Protein AF-A0A0F2J9T5-F1 (afdb_monomer)

Mean predi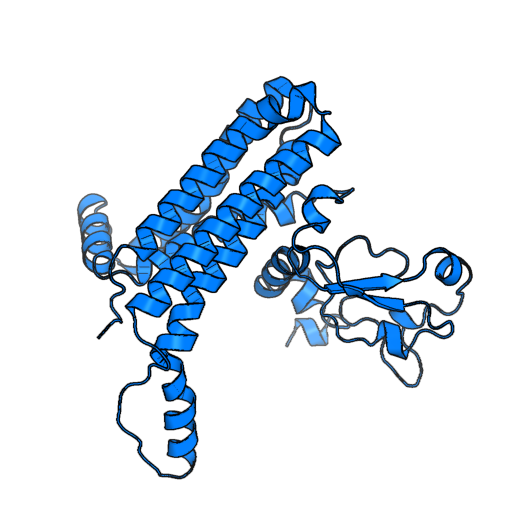cted aligned error: 5.25 Å

Secondary structure (DSSP, 8-state):
-HHHHHSSTTHIIIII-HHHHHHHHHHTTSSEEEEE-HHHHHH-SS-HHHHEETTEE--TT---TTT--SSTT-----HHHHH-TT--EEEEE--TTHHHHH-S---HHHHHHHHHHHHHHHHHHHTTBTTHHHHHHHHHHHHT---HHHHHHHHHHHHHHHHHHHHHHHHHHHHHHH---HHHHHHHHGGGGHHHHHHHHHHHHHHHHHHSTHHHHHHHHHTTT----S---SS-HHHHHHHHHHHHHHHHHHHHHHHHHHHHHHH-HHHHHHHHHHHHHHHHHHHHHHHHHTTSPBTT--

Sequence (302 aa):
MVTALLFERRTWCRYLCFLGSLSGNYSRSGMLELRADKDTCKTCKTRDCYKGNDKTPGCPMFEFPMAMENNANCNLCGNCIKSCPHDSIRLTPRVPTSEFWSMTRAHFEESFLAIVIVGIVFVQNITMLDFYPSFLKWVEQTLGIPNQDVAFTILFIFAMATPVLLLFAATAVSKRFTGETLRNAFARFGYAVIPLDLASHMAHNLFHLLAEGKSIYYTFMGLFGIEMEGPTSFISDPTIEIMQYFLVIAGTLGSLYTAYRIAKKNYGVSKALSVSMPYLVVILLFGILNFLTFTVRMGMRM

Foldseek 3Di:
DVCVVPDAFVCCLQPPDLVSLLQLLQQLQDFKDKAFPLVLVVPDDPQCCACNDPPAHHQSQNDRRNPDLGCSSPPPPCSSCVRDPRNGMDIDTDHGNPSLLSDPDFDLVSLLSLQLLLLVLLCLLLVQFPCNVVVLVVQCVVVVPPDSVVSSVVSSVCSSVVSVVLLLVLLVQLCVQQVDDSSRSSSNLSSLLSLLSVLSVCLSVLCCCAQQVCVVVQVVVVVVVDHDDDGRGNDDPVVSLVSSLVSLVVSLVSSLVSLLSNQCSRPNDVCSCVNSVSVNVSSVVSSVSSNVSSVGDGPPPD

Structure (mmCIF, N/CA/C/O backbone):
data_AF-A0A0F2J9T5-F1
#
_entry.id   AF-A0A0F2J9T5-F1
#
loop_
_atom_site.group_PDB
_atom_site.id
_atom_site.type_symbol
_atom_site.label_atom_id
_atom_site.label_alt_id
_atom_site.label_comp_id
_atom_site.label_asym_id
_atom_site.label_entity_id
_atom_site.label_seq_id
_atom_site.pdbx_PDB_ins_code
_atom_site.Cartn_x
_atom_site.Cartn_y
_atom_site.Cartn_z
_atom_site.occupancy
_atom_site.B_iso_or_equiv
_atom_site.auth_seq_id
_atom_site.auth_comp_id
_atom_site.auth_asym_id
_atom_site.auth_atom_id
_atom_site.pdbx_PDB_model_num
ATOM 1 N N . MET A 1 1 ? 16.689 -15.055 14.249 1.00 62.75 1 MET A N 1
ATOM 2 C CA . MET A 1 1 ? 16.655 -16.031 15.365 1.00 62.75 1 MET A CA 1
ATOM 3 C C . MET A 1 1 ? 16.668 -15.360 16.736 1.00 62.75 1 MET A C 1
ATOM 5 O O . MET A 1 1 ? 15.824 -15.720 17.538 1.00 62.75 1 MET A O 1
ATOM 9 N N . VAL A 1 2 ? 17.513 -14.351 16.997 1.00 86.62 2 VAL A N 1
ATOM 10 C CA . VAL A 1 2 ? 17.576 -13.641 18.301 1.00 86.62 2 VAL A CA 1
ATOM 11 C C . VAL A 1 2 ? 16.212 -13.150 18.806 1.00 86.62 2 VAL A C 1
ATOM 13 O O . VAL A 1 2 ? 15.861 -13.362 19.959 1.00 86.62 2 VAL A O 1
ATOM 16 N N . THR A 1 3 ? 15.389 -12.563 17.938 1.00 87.62 3 THR A N 1
ATOM 17 C CA . THR A 1 3 ? 14.063 -12.059 18.325 1.00 87.62 3 THR A CA 1
ATOM 18 C C . THR A 1 3 ? 13.084 -13.155 18.732 1.00 87.62 3 THR A C 1
ATOM 20 O O . THR A 1 3 ? 12.269 -12.921 19.611 1.00 87.62 3 THR A O 1
ATOM 23 N N . ALA A 1 4 ? 13.189 -14.349 18.146 1.00 84.88 4 ALA A N 1
ATOM 24 C CA . ALA A 1 4 ? 12.378 -15.505 18.531 1.00 84.88 4 ALA A CA 1
ATOM 25 C C . ALA A 1 4 ? 12.876 -16.178 19.824 1.00 84.88 4 ALA A C 1
ATOM 27 O O . ALA A 1 4 ? 12.119 -16.910 20.448 1.00 84.88 4 ALA A O 1
ATOM 28 N N . LEU A 1 5 ? 14.137 -15.943 20.214 1.00 90.31 5 LEU A N 1
ATOM 29 C CA . LEU A 1 5 ? 14.693 -16.408 21.489 1.00 90.31 5 LEU A CA 1
ATOM 30 C C . LEU A 1 5 ? 14.317 -15.478 22.649 1.00 90.31 5 LEU A C 1
ATOM 32 O O . LEU A 1 5 ? 14.097 -15.949 23.758 1.00 90.31 5 LEU A O 1
ATOM 36 N N . LEU A 1 6 ? 14.268 -14.166 22.397 1.00 93.50 6 LEU A N 1
ATOM 37 C CA . LEU A 1 6 ? 14.049 -13.151 23.435 1.00 93.50 6 LEU A CA 1
ATOM 38 C C . LEU A 1 6 ? 12.585 -12.737 23.604 1.00 93.50 6 LEU A C 1
ATOM 40 O O . LEU A 1 6 ? 12.205 -12.284 24.680 1.00 93.50 6 LEU A O 1
ATOM 44 N N . PHE A 1 7 ? 11.772 -12.847 22.553 1.00 92.38 7 PHE A N 1
ATOM 45 C CA . PHE A 1 7 ? 10.393 -12.370 22.557 1.00 92.38 7 PHE A CA 1
ATOM 46 C C . PHE A 1 7 ? 9.424 -13.476 22.162 1.00 92.38 7 PHE A C 1
ATOM 48 O O . PHE A 1 7 ? 9.680 -14.266 21.253 1.00 92.38 7 PHE A O 1
ATOM 55 N N . GLU A 1 8 ? 8.264 -13.490 22.814 1.00 90.12 8 GLU A N 1
ATOM 56 C CA . GLU A 1 8 ? 7.212 -14.447 22.503 1.00 90.12 8 GLU A CA 1
ATOM 57 C C . GLU A 1 8 ? 6.550 -14.172 21.145 1.00 90.12 8 GLU A C 1
ATOM 59 O O . GLU A 1 8 ? 6.565 -13.057 20.608 1.00 90.12 8 GLU A O 1
ATOM 64 N N . ARG A 1 9 ? 5.877 -15.205 20.627 1.00 91.81 9 ARG A N 1
ATOM 65 C CA . ARG A 1 9 ? 5.020 -15.158 19.433 1.00 91.81 9 ARG A CA 1
ATOM 66 C C . ARG A 1 9 ? 5.732 -14.532 18.222 1.00 91.81 9 ARG A C 1
ATOM 68 O O . ARG A 1 9 ? 6.947 -14.610 18.073 1.00 91.81 9 ARG A O 1
ATOM 75 N N . ARG A 1 10 ? 4.982 -13.942 17.287 1.00 92.69 10 ARG A N 1
ATOM 76 C CA . ARG A 1 10 ? 5.528 -13.370 16.045 1.00 92.69 10 ARG A CA 1
ATOM 77 C C . ARG A 1 10 ? 5.912 -11.896 16.212 1.00 92.69 10 ARG A C 1
ATOM 79 O O . ARG A 1 10 ? 5.569 -11.067 15.371 1.00 92.69 10 ARG A O 1
ATOM 86 N N . THR A 1 11 ? 6.653 -11.574 17.276 1.00 93.12 11 THR A N 1
ATOM 87 C CA . THR A 1 11 ? 7.120 -10.203 17.577 1.00 93.12 11 THR A CA 1
ATOM 88 C C . THR A 1 11 ? 7.936 -9.610 16.428 1.00 93.12 11 THR A C 1
ATOM 90 O O . THR A 1 11 ? 7.703 -8.467 16.043 1.00 93.12 11 THR A O 1
ATOM 93 N N . TRP A 1 12 ? 8.825 -10.400 15.809 1.00 92.31 12 TRP A N 1
ATOM 94 C CA . TRP A 1 12 ? 9.576 -9.967 14.623 1.00 92.31 12 TRP A CA 1
ATOM 95 C C . TRP A 1 12 ? 8.647 -9.486 13.509 1.00 92.31 12 TRP A C 1
ATOM 97 O O . TRP A 1 12 ? 8.792 -8.368 13.031 1.00 92.31 12 TRP A O 1
ATOM 107 N N . CYS A 1 13 ? 7.664 -10.306 13.133 1.00 91.00 13 CYS A N 1
ATOM 108 C CA . CYS A 1 13 ? 6.728 -9.974 12.065 1.00 91.00 13 CYS A CA 1
ATOM 109 C C . CYS A 1 13 ? 5.867 -8.754 12.396 1.00 91.00 13 CYS A C 1
ATOM 111 O O . CYS A 1 13 ? 5.565 -7.988 11.495 1.00 91.00 13 CYS A O 1
ATOM 113 N N . ARG A 1 14 ? 5.464 -8.569 13.659 1.00 90.88 14 ARG A N 1
ATOM 114 C CA . ARG A 1 14 ? 4.591 -7.452 14.040 1.00 90.88 14 ARG A CA 1
ATOM 115 C C . ARG A 1 14 ? 5.326 -6.116 14.174 1.00 90.88 14 ARG A C 1
ATOM 117 O O . ARG A 1 14 ? 4.748 -5.094 13.833 1.00 90.88 14 ARG A O 1
ATOM 124 N N . TYR A 1 15 ? 6.548 -6.111 14.707 1.00 90.50 15 TYR A N 1
ATOM 125 C CA . TYR A 1 15 ? 7.184 -4.867 15.165 1.00 90.50 15 TYR A CA 1
ATOM 126 C C . TYR A 1 15 ? 8.503 -4.516 14.473 1.00 90.50 15 TYR A C 1
ATOM 128 O O . TYR A 1 15 ? 8.899 -3.357 14.511 1.00 90.50 15 TYR A O 1
ATOM 136 N N . LEU A 1 16 ? 9.203 -5.484 13.874 1.00 90.00 16 LEU A N 1
ATOM 137 C CA . LEU A 1 16 ? 10.565 -5.272 13.357 1.00 90.00 16 LEU A CA 1
ATOM 138 C C . LEU A 1 16 ? 10.674 -5.504 11.852 1.00 90.00 16 LEU A C 1
ATOM 140 O O . LEU A 1 16 ? 11.424 -4.824 11.159 1.00 90.00 16 LEU A O 1
ATOM 144 N N . CYS A 1 17 ? 9.935 -6.479 11.334 1.00 90.69 17 CYS A N 1
ATOM 145 C CA . CYS A 1 17 ? 9.973 -6.834 9.933 1.00 90.69 17 CYS A CA 1
ATOM 146 C C . CYS A 1 17 ? 9.211 -5.797 9.107 1.00 90.69 17 CYS A C 1
ATOM 148 O O . CYS A 1 17 ? 7.984 -5.726 9.177 1.00 90.69 17 CYS A O 1
ATOM 150 N N . PHE A 1 18 ? 9.930 -5.064 8.258 1.00 88.69 18 PHE A N 1
ATOM 151 C CA . PHE A 1 18 ? 9.340 -4.135 7.292 1.00 88.69 18 PHE A CA 1
ATOM 152 C C . PHE A 1 18 ? 8.234 -4.790 6.447 1.00 88.69 18 PHE A C 1
ATOM 154 O O . PHE A 1 18 ? 7.170 -4.204 6.261 1.00 88.69 18 PHE A O 1
ATOM 161 N N . LEU A 1 19 ? 8.442 -6.039 6.006 1.00 91.12 19 LEU A N 1
ATOM 162 C CA . LEU A 1 19 ? 7.446 -6.788 5.232 1.00 91.12 19 LEU A CA 1
ATOM 163 C C . LEU A 1 19 ? 6.163 -7.064 6.026 1.00 91.12 19 LEU A C 1
ATOM 165 O O . LEU A 1 19 ? 5.086 -7.149 5.439 1.00 91.12 19 LEU A O 1
ATOM 169 N N . GLY A 1 20 ? 6.256 -7.179 7.352 1.00 92.06 20 GLY A N 1
ATOM 170 C CA . GLY A 1 20 ? 5.092 -7.305 8.224 1.00 92.06 20 GLY A CA 1
ATOM 171 C C . GLY A 1 20 ? 4.244 -6.036 8.230 1.00 92.06 20 GLY A C 1
ATOM 172 O O . GLY A 1 20 ? 3.038 -6.106 8.000 1.00 92.06 20 GLY A O 1
ATOM 173 N N . SER A 1 21 ? 4.875 -4.871 8.388 1.00 91.12 21 SER A N 1
ATOM 174 C CA . SER A 1 21 ? 4.189 -3.573 8.338 1.00 91.12 21 SER A CA 1
ATOM 175 C C . SER A 1 21 ? 3.652 -3.240 6.938 1.00 91.12 21 SER A C 1
ATOM 177 O O . SER A 1 21 ? 2.561 -2.680 6.813 1.00 91.12 21 SER A O 1
ATOM 179 N N . LEU A 1 22 ? 4.373 -3.622 5.877 1.00 93.56 22 LEU A N 1
ATOM 180 C CA . LEU A 1 22 ? 3.900 -3.557 4.488 1.00 93.56 22 LEU A CA 1
ATOM 181 C C . LEU A 1 22 ? 2.632 -4.402 4.308 1.00 93.56 22 LEU A C 1
ATOM 183 O O . LEU A 1 22 ? 1.606 -3.900 3.851 1.00 93.56 22 LEU A O 1
ATOM 187 N N . SER A 1 23 ? 2.679 -5.664 4.745 1.00 93.25 23 SER A N 1
ATOM 188 C CA . SER A 1 23 ? 1.528 -6.569 4.695 1.00 93.25 23 SER A CA 1
ATOM 189 C C . SER A 1 23 ? 0.346 -5.995 5.473 1.00 93.25 23 SER A C 1
ATOM 191 O O . SER A 1 23 ? -0.779 -6.049 4.993 1.00 93.25 23 SER A O 1
ATOM 193 N N . GLY A 1 24 ? 0.582 -5.378 6.633 1.00 92.44 24 GLY A N 1
ATOM 194 C CA . GLY A 1 24 ? -0.476 -4.747 7.418 1.00 92.44 24 GLY A CA 1
ATOM 195 C C . GLY A 1 24 ? -1.117 -3.526 6.758 1.00 92.44 24 GLY A C 1
ATOM 196 O O . GLY A 1 24 ? -2.327 -3.328 6.887 1.00 92.44 24 GLY A O 1
ATOM 197 N N . ASN A 1 25 ? -0.358 -2.740 5.990 1.00 92.94 25 ASN A N 1
ATOM 198 C CA . ASN A 1 25 ? -0.931 -1.685 5.152 1.00 92.94 25 ASN A CA 1
ATOM 199 C C . ASN A 1 25 ? -1.884 -2.279 4.106 1.00 92.94 25 ASN A C 1
ATOM 201 O O . ASN A 1 25 ? -3.039 -1.863 4.024 1.00 92.94 25 ASN A O 1
ATOM 205 N N . TYR A 1 26 ? -1.452 -3.313 3.382 1.00 94.94 26 TYR A N 1
ATOM 206 C CA . TYR A 1 26 ? -2.255 -3.937 2.324 1.00 94.94 26 TYR A CA 1
ATOM 207 C C . TYR A 1 26 ? -3.426 -4.773 2.824 1.00 94.94 26 TYR A C 1
ATOM 209 O O . TYR A 1 26 ? -4.480 -4.781 2.188 1.00 94.94 26 TYR A O 1
ATOM 217 N N . SER A 1 27 ? -3.310 -5.408 3.989 1.00 93.44 27 SER A N 1
ATOM 218 C CA . SER A 1 27 ? -4.392 -6.189 4.595 1.00 93.44 27 SER A CA 1
ATOM 219 C C . SER A 1 27 ? -5.666 -5.367 4.781 1.00 93.44 27 SER A C 1
ATOM 221 O O . SER A 1 27 ? -6.766 -5.905 4.665 1.00 93.44 27 SER A O 1
ATOM 223 N N . ARG A 1 28 ? -5.564 -4.049 4.990 1.00 92.50 28 ARG A N 1
ATOM 224 C CA . ARG A 1 28 ? -6.719 -3.139 5.098 1.00 92.50 28 ARG A CA 1
ATOM 225 C C . ARG A 1 28 ? -7.500 -2.988 3.789 1.00 92.50 28 ARG A C 1
ATOM 227 O O . ARG A 1 28 ? -8.703 -2.735 3.840 1.00 92.50 28 ARG A O 1
ATOM 234 N N . SER A 1 29 ? -6.867 -3.229 2.641 1.00 93.25 29 SER A N 1
ATOM 235 C CA . SER A 1 29 ? -7.509 -3.229 1.320 1.00 93.25 29 SER A CA 1
ATOM 236 C C . SER A 1 29 ? -8.275 -4.517 1.006 1.00 93.25 29 SER A C 1
ATOM 238 O O . SER A 1 29 ? -9.106 -4.507 0.101 1.00 93.25 29 SER A O 1
ATOM 240 N N . GLY A 1 30 ? -8.017 -5.611 1.731 1.00 92.00 30 GLY A N 1
ATOM 241 C CA . GLY A 1 30 ? -8.553 -6.941 1.420 1.00 92.00 30 GLY A CA 1
ATOM 242 C C . GLY A 1 30 ? -10.083 -7.072 1.485 1.00 92.00 30 GLY A C 1
ATOM 243 O O . GLY A 1 30 ? -10.777 -6.263 2.095 1.00 92.00 30 GLY A O 1
ATOM 244 N N . MET A 1 31 ? -10.603 -8.146 0.885 1.00 93.06 31 MET A N 1
ATOM 245 C CA . MET A 1 31 ? -12.046 -8.440 0.773 1.00 93.06 31 MET A CA 1
ATOM 246 C C . MET A 1 31 ? -12.607 -9.289 1.920 1.00 93.06 31 MET A C 1
ATOM 248 O O . MET A 1 31 ? -13.804 -9.548 1.977 1.00 93.06 31 MET A O 1
ATOM 252 N N . LEU A 1 32 ? -11.749 -9.754 2.823 1.00 93.75 32 LEU A N 1
ATOM 253 C CA . LEU A 1 32 ? -12.134 -10.548 3.985 1.00 93.75 32 LEU A CA 1
ATOM 254 C C . LEU A 1 32 ? -11.768 -9.790 5.255 1.00 93.75 32 LEU A C 1
ATOM 256 O O . LEU A 1 32 ? -10.797 -9.026 5.277 1.00 93.75 32 LEU A O 1
ATOM 260 N N . GLU A 1 33 ? -12.544 -9.993 6.310 1.00 93.06 33 GLU A N 1
ATOM 261 C CA . GLU A 1 33 ? -12.197 -9.572 7.659 1.00 93.06 33 GLU A CA 1
ATOM 262 C C . GLU A 1 33 ? -12.567 -10.619 8.693 1.00 93.06 33 GLU A C 1
ATOM 264 O O . GLU A 1 33 ? -13.520 -11.377 8.536 1.00 93.06 33 GLU A O 1
ATOM 269 N N . LEU A 1 34 ? -11.789 -10.637 9.770 1.00 93.69 34 LEU A N 1
ATOM 270 C CA . LEU A 1 34 ? -12.082 -11.436 10.943 1.00 93.69 34 LEU A CA 1
ATOM 271 C C . LEU A 1 34 ? -12.577 -10.499 12.041 1.00 93.69 34 LEU A C 1
ATOM 273 O O . LEU A 1 34 ? -11.860 -9.584 12.462 1.00 93.69 34 LEU A O 1
ATOM 277 N N . ARG A 1 35 ? -13.811 -10.714 12.493 1.00 93.56 35 ARG A N 1
ATOM 278 C CA . ARG A 1 35 ? -14.461 -9.904 13.528 1.00 93.56 35 ARG A CA 1
ATOM 279 C C . ARG A 1 35 ? -15.132 -10.789 14.559 1.00 93.56 35 ARG A C 1
ATOM 281 O O . ARG A 1 35 ? -15.566 -11.899 14.261 1.00 93.56 35 ARG A O 1
ATOM 288 N N . ALA A 1 36 ? -15.184 -10.285 15.782 1.00 94.50 36 ALA A N 1
ATOM 289 C CA . ALA A 1 36 ? -15.922 -10.912 16.859 1.00 94.50 36 ALA A CA 1
ATOM 290 C C . ALA A 1 36 ? -17.233 -10.168 17.109 1.00 94.50 36 ALA A C 1
ATOM 292 O O . ALA A 1 36 ? -17.276 -8.938 17.011 1.00 94.50 36 ALA A O 1
ATOM 293 N N . ASP A 1 37 ? -18.268 -10.905 17.498 1.00 94.00 37 ASP A N 1
ATOM 294 C CA . ASP A 1 37 ? -19.458 -10.316 18.095 1.00 94.00 37 ASP A CA 1
ATOM 295 C C . ASP A 1 37 ? -19.077 -9.668 19.435 1.00 94.00 37 ASP A C 1
ATOM 297 O O . ASP A 1 37 ? -18.713 -10.342 20.407 1.00 94.00 37 ASP A O 1
ATOM 301 N N . LYS A 1 38 ? -19.083 -8.330 19.471 1.00 91.19 38 LYS A N 1
ATOM 302 C CA . LYS A 1 38 ? -18.568 -7.578 20.622 1.00 91.19 38 LYS A CA 1
ATOM 303 C C . LYS A 1 38 ? -19.402 -7.817 21.875 1.00 91.19 38 LYS A C 1
ATOM 305 O O . LYS A 1 38 ? -18.838 -7.792 22.966 1.00 91.19 38 LYS A O 1
ATOM 310 N N . ASP A 1 39 ? -20.700 -8.059 21.742 1.00 92.38 39 ASP A N 1
ATOM 311 C CA . ASP A 1 39 ? -21.593 -8.234 22.886 1.00 92.38 39 ASP A CA 1
ATOM 312 C C . ASP A 1 39 ? -21.387 -9.593 23.557 1.00 92.38 39 ASP A C 1
ATOM 314 O O . ASP A 1 39 ? -21.212 -9.658 24.774 1.00 92.38 39 ASP A O 1
ATOM 318 N N . THR A 1 40 ? -21.234 -10.650 22.764 1.00 92.62 40 THR A N 1
ATOM 319 C CA . THR A 1 40 ? -20.840 -11.981 23.237 1.00 92.62 40 THR A CA 1
ATOM 320 C C . THR A 1 40 ? -19.430 -11.958 23.822 1.00 92.62 40 THR A C 1
ATOM 322 O O . THR A 1 40 ? -19.172 -12.531 24.878 1.00 92.62 40 THR A O 1
ATOM 325 N N . CYS A 1 41 ? -18.491 -11.250 23.188 1.00 92.88 41 CYS A N 1
ATOM 326 C CA . CYS A 1 41 ? -17.131 -11.149 23.709 1.00 92.88 41 CYS A CA 1
ATOM 327 C C . CYS A 1 41 ? -17.069 -10.467 25.080 1.00 92.88 41 CYS A C 1
ATOM 329 O O . CYS A 1 41 ? -16.272 -10.901 25.911 1.00 92.88 41 CYS A O 1
ATOM 331 N N . LYS A 1 42 ? -17.874 -9.427 25.349 1.00 91.44 42 LYS A N 1
ATOM 332 C CA . LYS A 1 42 ? -17.849 -8.676 26.625 1.00 91.44 42 LYS A CA 1
ATOM 333 C C . LYS A 1 42 ? -18.067 -9.566 27.852 1.00 91.44 42 LYS A C 1
ATOM 335 O O . LYS A 1 42 ? -17.533 -9.261 28.915 1.00 91.44 42 LYS A O 1
ATOM 340 N N . THR A 1 43 ? -18.819 -10.655 27.712 1.00 91.69 43 THR A N 1
ATOM 341 C CA . THR A 1 43 ? -19.105 -11.597 28.806 1.00 91.69 43 THR A CA 1
ATOM 342 C C . THR A 1 43 ? -18.028 -12.681 28.960 1.00 91.69 43 THR A C 1
ATOM 344 O O . THR A 1 43 ? -17.962 -13.342 29.999 1.00 91.69 43 THR A O 1
ATOM 347 N N . CYS A 1 44 ? -17.136 -12.836 27.973 1.00 93.00 44 CYS A N 1
ATOM 348 C CA . CYS A 1 44 ? -16.099 -13.864 27.954 1.00 93.00 44 CYS A CA 1
ATOM 349 C C . CYS A 1 44 ? -14.979 -13.580 28.971 1.00 93.00 44 CYS A C 1
ATOM 351 O O . CYS A 1 44 ? -14.219 -12.609 28.860 1.00 93.00 44 CYS A O 1
ATOM 353 N N . LYS A 1 45 ? -14.837 -14.477 29.954 1.00 92.81 45 LYS A N 1
ATOM 354 C CA . LYS A 1 45 ? -13.826 -14.375 31.021 1.00 92.81 45 LYS A CA 1
ATOM 355 C C . LYS A 1 45 ? -12.491 -15.043 30.674 1.00 92.81 45 LYS A C 1
ATOM 357 O O . LYS A 1 45 ? -11.454 -14.573 31.140 1.00 92.81 45 LYS A O 1
ATOM 362 N N . THR A 1 46 ? -12.496 -16.102 29.862 1.00 93.94 46 THR A N 1
ATOM 363 C CA . THR A 1 46 ? -11.292 -16.911 29.587 1.00 93.94 46 THR A CA 1
ATOM 364 C C . THR A 1 46 ? -10.328 -16.188 28.643 1.00 93.94 46 THR A C 1
ATOM 366 O O . THR A 1 46 ? -9.141 -16.039 28.945 1.00 93.94 46 THR A O 1
ATOM 369 N N . ARG A 1 47 ? -10.876 -15.594 27.571 1.00 93.69 47 ARG A N 1
ATOM 370 C CA . ARG A 1 47 ? -10.138 -14.875 26.513 1.00 93.69 47 ARG A CA 1
ATOM 371 C C . ARG A 1 47 ? -9.108 -15.770 25.813 1.00 93.69 47 ARG A C 1
ATOM 373 O O . ARG A 1 47 ? -8.021 -15.317 25.439 1.00 93.69 47 ARG A O 1
ATOM 380 N N . ASP A 1 48 ? -9.486 -17.026 25.593 1.00 95.69 48 ASP A N 1
ATOM 381 C CA . ASP A 1 48 ? -8.646 -18.065 24.979 1.00 95.69 48 ASP A CA 1
ATOM 382 C C . ASP A 1 48 ? -8.185 -17.682 23.567 1.00 95.69 48 ASP A C 1
ATOM 384 O O . ASP A 1 48 ? -7.071 -18.000 23.167 1.00 95.69 48 ASP A O 1
ATOM 388 N N . CYS A 1 49 ? -8.970 -16.873 22.849 1.00 94.56 49 CYS A N 1
ATOM 389 C CA . CYS A 1 49 ? -8.589 -16.328 21.544 1.00 94.56 49 CYS A CA 1
ATOM 390 C C . CYS A 1 49 ? -7.289 -15.503 21.555 1.00 94.56 49 CYS A C 1
ATOM 392 O O . CYS A 1 49 ? -6.591 -15.437 20.539 1.00 94.56 49 CYS A O 1
ATOM 394 N N . TYR A 1 50 ? -6.939 -14.898 22.694 1.00 95.19 50 TYR A N 1
ATOM 395 C CA . TYR A 1 50 ? -5.695 -14.151 22.878 1.00 95.19 50 TYR A CA 1
ATOM 396 C C . TYR A 1 50 ? -4.641 -14.933 23.669 1.00 95.19 50 TYR A C 1
ATOM 398 O O . TYR A 1 50 ? -3.456 -14.869 23.327 1.00 95.19 50 TYR A O 1
ATOM 406 N N . LYS A 1 51 ? -5.050 -15.642 24.729 1.00 94.44 51 LYS A N 1
ATOM 407 C CA . LYS A 1 51 ? -4.138 -16.367 25.630 1.00 94.44 51 LYS A CA 1
ATOM 408 C C . LYS A 1 51 ? -3.712 -17.733 25.087 1.00 94.44 51 LYS A C 1
ATOM 410 O O . LYS A 1 51 ? -2.575 -18.132 25.299 1.00 94.44 51 LYS A O 1
ATOM 415 N N . GLY A 1 52 ? -4.581 -18.385 24.326 1.00 94.62 52 GLY A N 1
ATOM 416 C CA . GLY A 1 52 ? -4.483 -19.803 24.002 1.00 94.62 52 GLY A CA 1
ATOM 417 C C . GLY A 1 52 ? -5.161 -20.673 25.054 1.00 94.62 52 GLY A C 1
ATOM 418 O O . GLY A 1 52 ? -5.504 -20.205 26.137 1.00 94.62 52 GLY A O 1
ATOM 419 N N . ASN A 1 53 ? -5.354 -21.937 24.699 1.00 94.88 53 ASN A N 1
ATOM 420 C CA . ASN A 1 53 ? -5.835 -23.008 25.566 1.00 94.88 53 ASN A CA 1
ATOM 421 C C . ASN A 1 53 ? -5.021 -24.286 25.293 1.00 94.88 53 ASN A C 1
ATOM 423 O O . ASN A 1 53 ? -4.118 -24.278 24.454 1.00 94.88 53 ASN A O 1
ATOM 427 N N . ASP A 1 54 ? -5.371 -25.394 25.945 1.00 94.06 54 ASP A N 1
ATOM 428 C CA . ASP A 1 54 ? -4.634 -26.665 25.843 1.00 94.06 54 A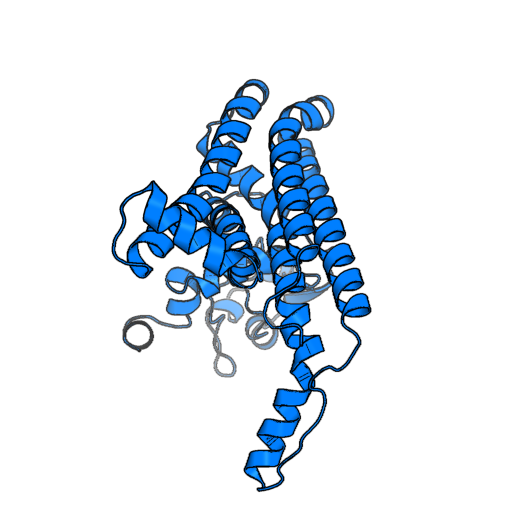SP A CA 1
ATOM 429 C C . ASP A 1 54 ? -4.552 -27.239 24.416 1.00 94.06 54 ASP A C 1
ATOM 431 O O . ASP A 1 54 ? -3.679 -28.050 24.116 1.00 94.06 54 ASP A O 1
ATOM 435 N N . LYS A 1 55 ? -5.460 -26.835 23.517 1.00 93.88 55 LYS A N 1
ATOM 436 C CA . LYS A 1 55 ? -5.559 -27.369 22.149 1.00 93.88 55 LYS A CA 1
ATOM 437 C C . LYS A 1 55 ? -5.024 -26.421 21.088 1.00 93.88 55 LYS A C 1
ATOM 439 O O . LYS A 1 55 ? -4.716 -26.846 19.977 1.00 93.88 55 LYS A O 1
ATOM 444 N N . THR A 1 56 ? -5.021 -25.119 21.344 1.00 95.06 56 THR A N 1
ATOM 445 C CA . THR A 1 56 ? -4.713 -24.111 20.330 1.00 95.06 56 THR A CA 1
ATOM 446 C C . THR A 1 56 ? -3.995 -22.927 20.968 1.00 95.06 56 THR A C 1
ATOM 448 O O . THR A 1 56 ? -4.5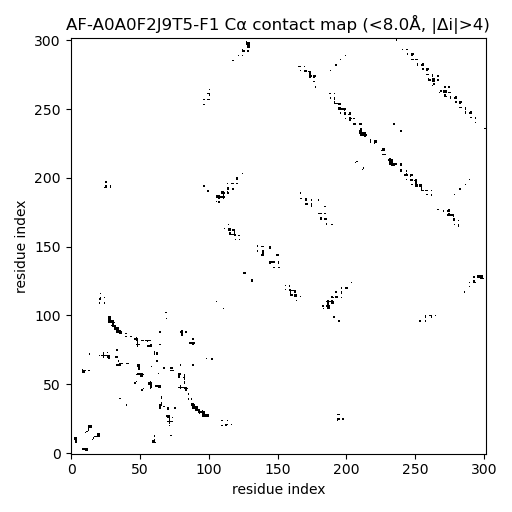15 -22.333 21.916 1.00 95.06 56 THR A O 1
ATOM 451 N N . PRO A 1 57 ? -2.826 -22.525 20.435 1.00 94.75 57 PRO A N 1
ATOM 452 C CA . PRO A 1 57 ? -2.123 -21.356 20.939 1.00 94.75 57 PRO A CA 1
ATOM 453 C C . PRO A 1 57 ? -2.924 -20.079 20.666 1.00 94.75 57 PRO A C 1
ATOM 455 O O . PRO A 1 57 ? -3.678 -19.990 19.694 1.00 94.75 57 PRO A O 1
ATOM 458 N N . GLY A 1 58 ? -2.722 -19.056 21.497 1.00 95.06 58 GLY A N 1
ATOM 459 C CA . GLY A 1 58 ? -3.362 -17.752 21.322 1.00 95.06 58 GLY A CA 1
ATOM 460 C C . GLY A 1 58 ? -2.960 -17.058 20.017 1.00 95.06 58 GLY A C 1
ATOM 461 O O . GLY A 1 58 ? -2.139 -17.555 19.240 1.00 95.06 58 GLY A O 1
ATOM 462 N N . CYS A 1 59 ? -3.526 -15.875 19.762 1.00 95.62 59 CYS A N 1
ATOM 463 C CA . CYS A 1 59 ? -3.191 -15.120 18.557 1.00 95.62 59 CYS A CA 1
ATOM 464 C C . CYS A 1 59 ? -1.669 -14.853 18.460 1.00 95.62 59 CYS A C 1
ATOM 466 O O . CYS A 1 59 ? -1.116 -14.140 19.309 1.00 95.62 59 CYS A O 1
ATOM 468 N N . PRO A 1 60 ? -0.983 -15.354 17.411 1.00 94.75 60 PRO A N 1
ATOM 469 C CA . PRO A 1 60 ? 0.468 -15.226 17.283 1.00 94.75 60 PRO A CA 1
ATOM 470 C C . PRO A 1 60 ? 0.911 -13.789 16.987 1.00 94.75 60 PRO A C 1
ATOM 472 O O . PRO A 1 60 ? 2.077 -13.457 17.170 1.00 94.75 60 PRO A O 1
ATOM 475 N N . MET A 1 61 ? -0.016 -12.941 16.538 1.00 94.44 61 MET A N 1
ATOM 476 C CA . MET A 1 61 ? 0.221 -11.533 16.231 1.00 94.44 61 MET A CA 1
ATOM 477 C C . MET A 1 61 ? -0.207 -10.609 17.375 1.00 94.44 61 MET A C 1
ATOM 479 O O . MET A 1 61 ? -0.296 -9.410 17.165 1.00 94.44 61 MET A O 1
ATOM 483 N N . PHE A 1 62 ? -0.496 -11.134 18.572 1.00 94.00 62 PHE A N 1
ATOM 484 C CA . PHE A 1 62 ? -1.014 -10.364 19.715 1.00 94.00 62 PHE A CA 1
ATOM 485 C C . PHE A 1 62 ? -2.285 -9.557 19.389 1.00 94.00 62 PHE A C 1
ATOM 487 O O . PHE A 1 62 ? -2.498 -8.481 19.948 1.00 94.00 62 PHE A O 1
ATOM 494 N N . GLU A 1 63 ? -3.118 -10.044 18.466 1.00 93.75 63 GLU A N 1
ATOM 495 C CA . GLU A 1 63 ? -4.419 -9.432 18.211 1.00 93.75 63 GLU A CA 1
ATOM 496 C C . GLU A 1 63 ? -5.485 -9.991 19.140 1.00 93.75 63 GLU A C 1
ATOM 498 O O . GLU A 1 63 ? -5.544 -11.197 19.399 1.00 93.75 63 GLU A O 1
ATOM 503 N N . PHE A 1 64 ? -6.338 -9.098 19.637 1.00 93.56 64 PHE A N 1
ATOM 504 C CA . PHE A 1 64 ? -7.442 -9.456 20.514 1.00 93.56 64 PHE A CA 1
ATOM 505 C C . PHE A 1 64 ? -8.772 -9.134 19.826 1.00 93.56 64 PHE A C 1
ATOM 507 O O . PHE A 1 64 ? -9.146 -7.963 19.762 1.00 93.56 64 PHE A O 1
ATOM 514 N N . PRO A 1 65 ? -9.522 -10.149 19.347 1.00 92.62 65 PRO A N 1
ATOM 515 C CA . PRO A 1 65 ? -10.722 -9.950 18.528 1.00 92.62 65 PRO A CA 1
ATOM 516 C C . PRO A 1 65 ? -11.776 -9.000 19.119 1.00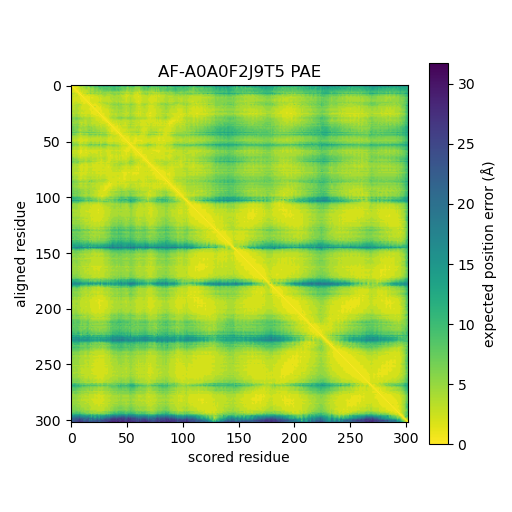 92.62 65 PRO A C 1
ATOM 518 O O . PRO A 1 65 ? -12.453 -8.307 18.369 1.00 92.62 65 PRO A O 1
ATOM 521 N N . MET A 1 66 ? -11.887 -8.914 20.449 1.00 91.12 66 MET A N 1
ATOM 522 C CA . MET A 1 66 ? -12.795 -7.977 21.130 1.00 91.12 66 MET A CA 1
ATOM 523 C C . MET A 1 66 ? -12.436 -6.500 20.880 1.00 91.12 66 MET A C 1
ATOM 525 O O . MET A 1 66 ? -13.329 -5.660 20.770 1.00 91.12 66 MET A O 1
ATOM 529 N N . ALA A 1 67 ? -11.141 -6.180 20.824 1.00 89.50 67 ALA A N 1
ATOM 530 C CA . ALA A 1 67 ? -10.615 -4.822 20.667 1.00 89.50 67 ALA A CA 1
ATOM 531 C C . ALA A 1 67 ? -10.114 -4.535 19.240 1.00 89.50 67 ALA A C 1
ATOM 533 O O . ALA A 1 67 ? -9.612 -3.449 18.968 1.00 89.50 67 ALA A O 1
ATOM 534 N N . MET A 1 68 ? -10.240 -5.507 18.336 1.00 90.31 68 MET A N 1
ATOM 535 C CA . MET A 1 68 ? -9.765 -5.409 16.964 1.00 90.31 68 MET A CA 1
ATOM 536 C C . MET A 1 68 ? -10.635 -4.427 16.166 1.00 90.31 68 MET A C 1
ATOM 538 O O . MET A 1 68 ? -11.854 -4.589 16.073 1.00 90.31 68 MET A O 1
ATOM 542 N N . GLU A 1 69 ? -10.005 -3.402 15.590 1.00 86.31 69 GLU A N 1
ATOM 543 C CA . GLU A 1 69 ? -10.678 -2.373 14.778 1.00 86.31 69 GLU A CA 1
ATOM 544 C C . GLU A 1 69 ? -10.352 -2.482 13.281 1.00 86.31 69 GLU A C 1
ATOM 546 O O . GLU A 1 69 ? -11.103 -1.973 12.453 1.00 86.31 69 GLU A O 1
ATOM 551 N N . ASN A 1 70 ? -9.239 -3.129 12.928 1.00 90.00 70 ASN A N 1
ATOM 552 C CA . ASN A 1 70 ? -8.741 -3.244 11.559 1.00 90.00 70 ASN A CA 1
ATOM 553 C C . ASN A 1 70 ? -7.965 -4.557 11.361 1.00 90.00 70 ASN A C 1
ATOM 555 O O . ASN A 1 70 ? -7.666 -5.263 12.323 1.00 90.00 70 ASN A O 1
ATOM 559 N N . ASN A 1 71 ? -7.623 -4.877 10.114 1.00 91.62 71 ASN A N 1
ATOM 560 C CA . ASN A 1 71 ? -6.935 -6.116 9.745 1.00 91.62 71 ASN A CA 1
ATOM 561 C C . ASN A 1 71 ? -5.407 -6.011 9.682 1.00 91.62 71 ASN A C 1
ATOM 563 O O . ASN A 1 71 ? -4.763 -6.961 9.243 1.00 91.62 71 ASN A O 1
ATOM 567 N N . ALA A 1 72 ? -4.808 -4.905 10.120 1.00 91.38 72 ALA A N 1
ATOM 568 C CA . ALA A 1 72 ? -3.392 -4.632 9.884 1.00 91.38 72 ALA A CA 1
ATOM 569 C C . ALA A 1 72 ? -2.459 -5.702 10.455 1.00 91.38 72 ALA A C 1
ATOM 571 O O . ALA A 1 72 ? -1.542 -6.161 9.786 1.00 91.38 72 ALA A O 1
ATOM 572 N N . ASN A 1 73 ? -2.722 -6.158 11.678 1.00 92.25 73 ASN A N 1
ATOM 573 C CA . ASN A 1 73 ? -1.869 -7.158 12.322 1.00 92.25 73 ASN A CA 1
ATOM 574 C C . ASN A 1 73 ? -2.441 -8.577 12.226 1.00 92.25 73 ASN A C 1
ATOM 576 O O . ASN A 1 73 ? -1.837 -9.515 12.744 1.00 92.25 73 ASN A O 1
ATOM 580 N N . CYS A 1 74 ? -3.608 -8.772 11.605 1.00 93.31 74 CYS A N 1
ATOM 581 C CA . CYS A 1 74 ? -4.207 -10.096 11.503 1.00 93.31 74 CYS A CA 1
ATOM 582 C C . CYS A 1 74 ? -3.663 -10.839 10.288 1.00 93.31 74 CYS A C 1
ATOM 584 O O . CYS A 1 74 ? -3.861 -10.430 9.151 1.00 93.31 74 CYS A O 1
ATOM 586 N N . ASN A 1 75 ? -3.030 -11.983 10.533 1.00 92.75 75 ASN A N 1
ATOM 587 C CA . ASN A 1 75 ? -2.531 -12.875 9.487 1.00 92.75 75 ASN A CA 1
ATOM 588 C C . ASN A 1 75 ? -3.520 -13.996 9.119 1.00 92.75 75 ASN A C 1
ATOM 590 O O . ASN A 1 75 ? -3.110 -14.998 8.541 1.00 92.75 75 ASN A O 1
ATOM 594 N N . LEU A 1 76 ? -4.787 -13.873 9.535 1.00 94.06 76 LEU A N 1
ATOM 595 C CA . LEU A 1 76 ? -5.869 -14.830 9.268 1.00 94.06 76 LEU A CA 1
ATOM 596 C C . LEU A 1 76 ? -5.541 -16.304 9.603 1.00 94.06 76 LEU A C 1
ATOM 598 O O . LEU A 1 76 ? -6.082 -17.219 8.994 1.00 94.06 76 LEU A O 1
ATOM 602 N N . CYS A 1 77 ? -4.709 -16.568 10.620 1.00 94.62 77 CYS A N 1
ATOM 603 C CA . CYS A 1 77 ? -4.353 -17.944 11.013 1.00 94.62 77 CYS A CA 1
ATOM 604 C C . CYS A 1 77 ? -5.507 -18.770 11.622 1.00 94.62 77 CYS A C 1
ATOM 606 O O . CYS A 1 77 ? -5.394 -19.988 11.755 1.00 94.62 77 CYS A O 1
ATOM 608 N N . GLY A 1 78 ? -6.599 -18.121 12.044 1.00 94.81 78 GLY A N 1
ATOM 609 C CA . GLY A 1 78 ? -7.796 -18.787 12.569 1.00 94.81 78 GLY A CA 1
ATOM 610 C C . GLY A 1 78 ? -7.683 -19.355 13.990 1.00 94.81 78 GLY A C 1
ATOM 611 O O . GLY A 1 78 ? -8.656 -19.923 14.481 1.00 94.81 78 GLY A O 1
ATOM 612 N N . ASN A 1 79 ? -6.555 -19.180 14.692 1.00 96.44 79 ASN A N 1
ATOM 613 C CA . ASN A 1 79 ? -6.399 -19.650 16.079 1.00 96.44 79 ASN A CA 1
ATOM 614 C C . ASN A 1 79 ? -7.494 -19.116 17.004 1.00 96.44 79 ASN A C 1
ATOM 616 O O . ASN A 1 79 ? -8.012 -19.844 17.844 1.00 96.44 79 ASN A O 1
ATOM 620 N N . CYS A 1 80 ? -7.867 -17.849 16.828 1.00 95.38 80 CYS A N 1
ATOM 621 C CA . CYS A 1 80 ? -8.904 -17.208 17.620 1.00 95.38 80 CYS A CA 1
ATOM 622 C C . CYS A 1 80 ? -10.287 -17.844 17.409 1.00 95.38 80 CYS A C 1
ATOM 624 O O . CYS A 1 80 ? -11.010 -18.010 18.384 1.00 95.38 80 CYS A O 1
ATOM 626 N N . ILE A 1 81 ? -10.621 -18.267 16.184 1.00 95.56 81 ILE A N 1
ATOM 627 C CA . ILE A 1 81 ? -11.866 -18.994 15.882 1.00 95.56 81 ILE A CA 1
ATOM 628 C C . ILE A 1 81 ? -11.856 -20.347 16.603 1.00 95.56 81 ILE A C 1
ATOM 630 O O . ILE A 1 81 ? -12.779 -20.659 17.344 1.00 95.56 81 ILE A O 1
ATOM 634 N N . LYS A 1 82 ? -10.765 -21.109 16.462 1.00 95.19 82 LYS A N 1
ATOM 635 C CA . LYS A 1 82 ? -10.612 -22.457 17.043 1.00 95.19 82 LYS A CA 1
ATOM 636 C C . LYS A 1 82 ? -10.616 -22.484 18.574 1.00 95.19 82 LYS A C 1
ATOM 638 O O . LYS A 1 82 ? -10.932 -23.508 19.167 1.00 95.19 82 LYS A O 1
ATOM 643 N N . SER A 1 83 ? -10.224 -21.383 19.209 1.00 95.38 83 SER A N 1
ATOM 644 C CA . SER A 1 83 ? -10.117 -21.277 20.667 1.00 95.38 83 SER A CA 1
ATOM 645 C C . SER A 1 83 ? -11.306 -20.577 21.323 1.00 95.38 83 SER A C 1
ATOM 647 O O . SER A 1 83 ? -11.390 -20.586 22.545 1.00 95.38 83 SER A O 1
ATOM 649 N N . CYS A 1 84 ? -12.228 -19.969 20.566 1.00 95.00 84 CYS A N 1
ATOM 650 C CA . CYS A 1 84 ? -13.345 -19.228 21.149 1.00 95.00 84 CYS A CA 1
ATOM 651 C C . CYS A 1 84 ? -14.396 -20.178 21.763 1.00 95.00 84 CYS A C 1
ATOM 653 O O . CYS A 1 84 ? -15.042 -20.906 21.013 1.00 95.00 84 CYS A O 1
ATOM 655 N N . PRO A 1 85 ? -14.661 -20.129 23.085 1.00 94.06 85 PRO A N 1
ATOM 656 C CA . PRO A 1 85 ? -15.650 -21.010 23.718 1.00 94.06 85 PRO A CA 1
ATOM 657 C C . PRO A 1 85 ? -17.104 -20.637 23.388 1.00 94.06 85 PRO A C 1
ATOM 659 O O . PRO A 1 85 ? -18.011 -21.426 23.623 1.00 94.06 85 PRO A O 1
ATOM 662 N N . HIS A 1 86 ? -17.328 -19.431 22.860 1.00 94.69 86 HIS A N 1
ATOM 663 C CA . HIS A 1 86 ? -18.655 -18.894 22.544 1.00 94.69 86 HIS A CA 1
ATOM 664 C C . HIS A 1 86 ? -18.926 -18.795 21.039 1.00 94.69 86 HIS A C 1
ATOM 666 O O . HIS A 1 86 ? -19.922 -18.193 20.655 1.00 94.69 86 HIS A O 1
ATOM 672 N N . ASP A 1 87 ? -18.017 -19.296 20.193 1.00 93.62 87 ASP A N 1
ATOM 673 C CA . ASP A 1 87 ? -18.137 -19.237 18.727 1.00 93.62 87 ASP A CA 1
ATOM 674 C C . ASP A 1 87 ? -18.471 -17.826 18.180 1.00 93.62 87 ASP A C 1
ATOM 676 O O . ASP A 1 87 ? -19.205 -17.630 17.212 1.00 93.62 87 ASP A O 1
ATOM 680 N N . SER A 1 88 ? -17.925 -16.803 18.846 1.00 94.75 88 SER A N 1
ATOM 681 C CA . SER A 1 88 ? -18.235 -15.386 18.609 1.00 94.75 88 SER A CA 1
ATOM 682 C C . SER A 1 88 ? -17.484 -14.797 17.408 1.00 94.75 88 SER A C 1
ATOM 684 O O . SER A 1 88 ? -17.795 -13.697 16.955 1.00 94.75 88 SER A O 1
ATOM 686 N N . ILE A 1 89 ? -16.473 -15.497 16.892 1.00 95.44 89 ILE A N 1
ATOM 687 C CA . ILE A 1 89 ? -15.537 -14.968 15.896 1.00 95.44 89 ILE A CA 1
ATOM 688 C C . ILE A 1 89 ? -15.869 -15.532 14.519 1.00 95.44 89 ILE A C 1
ATOM 690 O O . ILE A 1 89 ? -15.915 -16.746 14.331 1.00 95.44 89 ILE A O 1
ATOM 694 N N . ARG A 1 90 ? -16.044 -14.643 13.539 1.00 93.88 90 ARG A N 1
ATOM 695 C CA . ARG A 1 90 ? -16.397 -14.984 12.159 1.00 93.88 90 ARG A CA 1
ATOM 696 C C . ARG A 1 90 ? -15.401 -14.385 11.173 1.00 93.88 90 ARG A C 1
ATOM 698 O O . ARG A 1 90 ? -14.871 -13.296 11.390 1.00 93.88 90 ARG A O 1
ATOM 705 N N . LEU A 1 91 ? -15.167 -15.118 10.088 1.00 95.06 91 LEU A N 1
ATOM 706 C CA . LEU A 1 91 ? -14.534 -14.605 8.879 1.00 95.06 91 LEU A CA 1
ATOM 707 C C . LEU A 1 91 ? -15.656 -14.177 7.931 1.00 95.06 91 LEU A C 1
ATOM 709 O O . LEU A 1 91 ? -16.427 -15.023 7.481 1.00 95.06 91 LEU A O 1
ATOM 713 N N . THR A 1 92 ? -15.774 -12.883 7.662 1.00 93.25 92 THR A N 1
ATOM 714 C CA . THR A 1 92 ? -16.851 -12.317 6.846 1.00 93.25 92 THR A CA 1
ATOM 715 C C . THR A 1 92 ? -16.291 -11.623 5.608 1.00 93.25 92 THR A C 1
ATOM 717 O O . THR A 1 92 ? -15.205 -11.033 5.664 1.00 93.25 92 THR A O 1
ATOM 720 N N . PRO A 1 93 ? -17.008 -11.672 4.472 1.00 94.38 93 PRO A N 1
ATOM 721 C CA . PRO A 1 93 ? -16.685 -10.820 3.343 1.00 94.38 93 PRO A CA 1
ATOM 722 C C . PRO A 1 93 ? -16.935 -9.356 3.712 1.00 94.38 93 PRO A C 1
ATOM 724 O O . PRO A 1 93 ? -17.862 -9.031 4.455 1.00 94.38 93 PRO A O 1
ATOM 727 N N . ARG A 1 94 ? -16.119 -8.467 3.159 1.00 91.62 94 ARG A N 1
ATOM 728 C CA . ARG A 1 94 ? -16.270 -7.017 3.261 1.00 91.62 94 ARG A CA 1
ATOM 729 C C . ARG A 1 94 ? -15.966 -6.358 1.927 1.00 91.62 94 ARG A C 1
ATOM 731 O O . ARG A 1 94 ? -15.290 -6.923 1.069 1.00 91.62 94 ARG A O 1
ATOM 738 N N . VAL A 1 95 ? -16.441 -5.129 1.777 1.00 91.62 95 VAL A N 1
ATOM 739 C CA . VAL A 1 95 ? -16.094 -4.308 0.617 1.00 91.62 95 VAL A CA 1
ATOM 740 C C . VAL A 1 95 ? -14.588 -4.007 0.677 1.00 91.62 95 VAL A C 1
ATOM 742 O O . VAL A 1 95 ? -14.128 -3.491 1.699 1.00 91.62 95 VAL A O 1
ATOM 745 N N . PRO A 1 96 ? -13.799 -4.316 -0.368 1.00 91.19 96 PRO A N 1
ATOM 746 C CA . PRO A 1 96 ? -12.376 -4.000 -0.367 1.00 91.19 96 PRO A CA 1
ATOM 747 C C . PRO A 1 96 ? -12.141 -2.508 -0.120 1.00 91.19 96 PRO A C 1
ATOM 749 O O . PRO A 1 96 ? -12.972 -1.665 -0.462 1.00 91.19 96 PRO A O 1
ATOM 752 N N . THR A 1 97 ? -11.009 -2.176 0.504 1.00 90.31 97 THR A N 1
ATOM 753 C CA . THR A 1 97 ? -10.607 -0.813 0.922 1.00 90.31 97 THR A CA 1
ATOM 754 C C . THR A 1 97 ? -11.496 -0.137 1.980 1.00 90.31 97 THR A C 1
ATOM 756 O O . THR A 1 97 ? -11.156 0.947 2.457 1.00 90.31 97 THR A O 1
ATOM 759 N N . SER A 1 98 ? -12.581 -0.773 2.447 1.00 89.44 98 SER A N 1
ATOM 760 C CA . SER A 1 98 ? -13.547 -0.112 3.336 1.00 89.44 98 SER A CA 1
ATOM 761 C C . SER A 1 98 ? -13.020 0.282 4.709 1.00 89.44 98 SER A C 1
ATOM 763 O O . SER A 1 98 ? -13.571 1.193 5.330 1.00 89.44 98 SER A O 1
ATOM 765 N N . GLU A 1 99 ? -11.947 -0.364 5.168 1.00 91.00 99 GLU A N 1
ATOM 766 C CA . GLU A 1 99 ? -11.296 -0.043 6.440 1.00 91.00 99 GLU A CA 1
ATOM 767 C C . GLU A 1 99 ? -10.686 1.364 6.453 1.00 91.00 99 GLU A C 1
ATOM 769 O O . GLU A 1 99 ? -10.664 1.998 7.505 1.00 91.00 99 GLU A O 1
ATOM 774 N N . PHE A 1 100 ? -10.261 1.909 5.308 1.00 90.06 100 PHE A N 1
ATOM 775 C CA . PHE A 1 100 ? -9.592 3.214 5.278 1.00 90.06 100 PHE A CA 1
ATOM 776 C C . PHE A 1 100 ? -10.526 4.368 5.633 1.00 90.06 100 PHE A C 1
ATOM 778 O O . PHE A 1 100 ? -10.144 5.277 6.369 1.00 90.06 100 PHE A O 1
ATOM 785 N N . TRP A 1 101 ? -11.775 4.337 5.159 1.00 84.56 101 TRP A N 1
ATOM 786 C CA . TRP A 1 101 ? -12.756 5.359 5.521 1.00 84.56 101 TRP A CA 1
ATOM 787 C C . TRP A 1 101 ? -13.591 4.981 6.745 1.00 84.56 101 TRP A C 1
ATOM 789 O O . TRP A 1 101 ? -14.188 5.868 7.349 1.00 84.56 101 TRP A O 1
ATOM 799 N N . SER A 1 102 ? -13.655 3.718 7.177 1.00 84.06 102 SER A N 1
ATOM 800 C CA . SER A 1 102 ? -14.276 3.369 8.467 1.00 84.06 102 SER A CA 1
ATOM 801 C C . SER A 1 102 ? -13.335 3.576 9.662 1.00 84.06 102 SER A C 1
ATOM 803 O O . SER A 1 102 ? -13.827 3.693 10.784 1.00 84.06 102 SER A O 1
ATOM 805 N N . MET A 1 103 ? -12.038 3.790 9.418 1.00 85.31 103 MET A N 1
ATOM 806 C CA . MET A 1 103 ? -11.007 4.052 10.422 1.00 85.31 103 MET A CA 1
ATOM 807 C C . MET A 1 103 ? -11.381 5.155 11.425 1.00 85.31 103 MET A C 1
ATOM 809 O O . MET A 1 103 ? -11.868 6.232 11.061 1.00 85.31 103 MET A O 1
ATOM 813 N N . THR A 1 104 ? -11.150 4.860 12.700 1.00 79.12 104 THR A N 1
ATOM 814 C CA . THR A 1 104 ? -11.374 5.730 13.867 1.00 79.12 104 THR A CA 1
ATOM 815 C C . THR A 1 104 ? -10.081 6.390 14.339 1.00 79.12 104 THR A C 1
ATOM 817 O O . THR A 1 104 ? -10.105 7.527 14.804 1.00 79.12 104 THR A O 1
ATOM 820 N N . ARG A 1 105 ? -8.948 5.691 14.207 1.00 84.00 105 ARG A N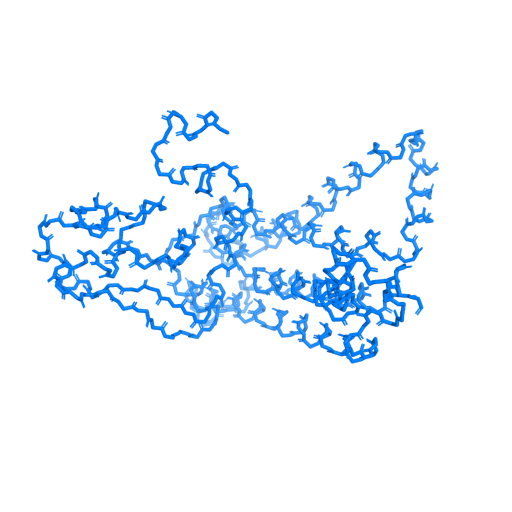 1
ATOM 821 C CA . ARG A 1 105 ? -7.625 6.130 14.661 1.00 84.00 105 ARG A CA 1
ATOM 822 C C . ARG A 1 105 ? -6.621 5.991 13.534 1.00 84.00 105 ARG A C 1
ATOM 824 O O . ARG A 1 105 ? -6.466 4.911 12.981 1.00 84.00 105 ARG A O 1
ATOM 831 N N . ALA A 1 106 ? -5.959 7.094 13.215 1.00 89.19 106 ALA A N 1
ATOM 832 C CA . ALA A 1 106 ? -4.979 7.152 12.149 1.00 89.19 106 ALA A CA 1
ATOM 833 C C . ALA A 1 106 ? -3.576 7.263 12.751 1.00 89.19 106 ALA A C 1
ATOM 835 O O . ALA A 1 106 ? -3.292 8.194 13.508 1.00 89.19 106 ALA A O 1
ATOM 836 N N . HIS A 1 107 ? -2.718 6.304 12.420 1.00 91.31 107 HIS A N 1
ATOM 837 C CA . HIS A 1 107 ? -1.340 6.241 12.897 1.00 91.31 107 HIS A CA 1
ATOM 838 C C . HIS A 1 107 ? -0.388 6.898 11.898 1.00 91.31 107 HIS A C 1
ATOM 840 O O . HIS A 1 107 ? -0.437 6.610 10.699 1.00 91.31 107 HIS A O 1
ATOM 846 N N . PHE A 1 108 ? 0.476 7.788 12.394 1.00 93.50 108 PHE A N 1
ATOM 847 C CA . PHE A 1 108 ? 1.416 8.534 11.556 1.00 93.50 108 PHE A CA 1
ATOM 848 C C . PHE A 1 108 ? 2.432 7.596 10.904 1.00 93.50 108 PHE A C 1
ATOM 850 O O . PHE A 1 108 ? 2.685 7.704 9.713 1.00 93.50 108 PHE A O 1
ATOM 857 N N . GLU A 1 109 ? 2.964 6.658 11.680 1.00 92.75 109 GLU A N 1
ATOM 858 C CA . GLU A 1 109 ? 3.941 5.653 11.277 1.00 92.75 109 GLU A CA 1
ATOM 859 C C . GLU A 1 109 ? 3.441 4.764 10.129 1.00 92.75 109 GLU A C 1
ATOM 861 O O . GLU A 1 109 ? 4.180 4.513 9.180 1.00 92.75 109 GLU A O 1
ATOM 866 N N . GLU A 1 110 ? 2.172 4.353 10.159 1.00 92.19 110 GLU A N 1
ATOM 867 C CA . GLU A 1 110 ? 1.577 3.520 9.109 1.00 92.19 110 GLU A CA 1
ATOM 868 C C . GLU A 1 110 ? 1.352 4.316 7.819 1.00 92.19 110 GLU A C 1
ATOM 870 O O . GLU A 1 110 ? 1.674 3.837 6.736 1.00 92.19 110 GLU A O 1
ATOM 875 N N . SER A 1 111 ? 0.889 5.565 7.936 1.00 94.44 111 SER A N 1
ATOM 876 C CA . SER A 1 111 ? 0.779 6.479 6.792 1.00 94.44 111 SER A CA 1
ATOM 877 C C . SER A 1 111 ? 2.127 6.834 6.184 1.00 94.44 111 SER A C 1
ATOM 879 O O . SER A 1 111 ? 2.266 6.852 4.966 1.00 94.44 111 SER A O 1
ATOM 881 N N . PHE A 1 112 ? 3.123 7.124 7.019 1.00 95.62 112 PHE A N 1
ATOM 882 C CA . PHE A 1 112 ? 4.472 7.427 6.562 1.00 95.62 112 PHE A CA 1
ATOM 883 C C . PHE A 1 112 ? 5.038 6.251 5.767 1.00 95.62 112 PHE A C 1
ATOM 885 O O . PHE A 1 112 ? 5.545 6.446 4.666 1.00 95.62 112 PHE A O 1
ATOM 892 N N . LEU A 1 113 ? 4.867 5.032 6.285 1.00 94.88 113 LEU A N 1
ATOM 893 C CA . LEU A 1 113 ? 5.246 3.816 5.584 1.00 94.88 113 LEU A CA 1
ATOM 894 C C . LEU A 1 113 ? 4.507 3.668 4.245 1.00 94.88 113 LEU A C 1
ATOM 896 O O . LEU A 1 113 ? 5.172 3.450 3.240 1.00 94.88 113 LEU A O 1
ATOM 900 N N . ALA A 1 114 ? 3.179 3.834 4.205 1.00 95.50 114 ALA A N 1
ATOM 901 C CA . ALA A 1 114 ? 2.403 3.784 2.960 1.00 95.50 114 ALA A CA 1
ATOM 902 C C . ALA A 1 114 ? 2.971 4.724 1.884 1.00 95.50 114 ALA A C 1
ATOM 904 O O . ALA A 1 114 ? 3.194 4.334 0.749 1.00 95.50 114 ALA A O 1
ATOM 905 N N . ILE A 1 115 ? 3.321 5.952 2.250 1.00 96.50 115 ILE A N 1
ATOM 906 C CA . ILE A 1 115 ? 3.827 6.931 1.280 1.00 96.50 115 ILE A CA 1
ATOM 907 C C . ILE A 1 115 ? 5.250 6.605 0.827 1.00 96.50 115 ILE A C 1
ATOM 909 O O . ILE A 1 115 ? 5.600 6.813 -0.330 1.00 96.50 115 ILE A O 1
ATOM 913 N N . VAL A 1 116 ? 6.083 6.084 1.726 1.00 96.69 116 VAL A N 1
ATOM 914 C CA . VAL A 1 116 ? 7.422 5.603 1.371 1.00 96.69 116 VAL A CA 1
ATOM 915 C C . VAL A 1 116 ? 7.338 4.429 0.390 1.00 96.69 116 VAL A C 1
ATOM 917 O O . VAL A 1 116 ? 8.151 4.339 -0.531 1.00 96.69 116 VAL A O 1
ATOM 920 N N . ILE A 1 117 ? 6.340 3.558 0.551 1.00 96.06 117 ILE A N 1
ATOM 921 C CA . ILE A 1 117 ? 6.086 2.423 -0.339 1.00 96.06 117 ILE A CA 1
ATOM 922 C C . ILE A 1 117 ? 5.808 2.891 -1.773 1.00 96.06 117 ILE A C 1
ATOM 924 O O . ILE A 1 117 ? 6.338 2.268 -2.688 1.00 96.06 117 ILE A O 1
ATOM 928 N N . VAL A 1 118 ? 5.108 4.014 -1.982 1.00 96.44 118 VAL A N 1
ATOM 929 C CA . VAL A 1 118 ? 4.954 4.637 -3.315 1.00 96.44 118 VAL A CA 1
ATOM 930 C C . VAL A 1 118 ? 6.317 4.802 -4.001 1.00 96.44 118 VAL A C 1
ATOM 932 O O . VAL A 1 118 ? 6.493 4.430 -5.159 1.00 96.44 118 VAL A O 1
ATOM 935 N N . GLY A 1 119 ? 7.308 5.336 -3.280 1.00 96.31 119 GLY A N 1
ATOM 936 C CA . GLY A 1 119 ? 8.666 5.524 -3.797 1.00 96.31 119 GLY A CA 1
ATOM 937 C C . GLY A 1 119 ? 9.366 4.202 -4.114 1.00 96.31 119 GLY A C 1
ATOM 938 O O . GLY A 1 119 ? 10.021 4.086 -5.147 1.00 96.31 119 GLY A O 1
ATOM 939 N N . ILE A 1 120 ? 9.180 3.184 -3.267 1.00 95.19 120 ILE A N 1
ATOM 940 C CA . ILE A 1 120 ? 9.721 1.833 -3.490 1.00 95.19 120 ILE A CA 1
ATOM 941 C C . ILE A 1 120 ? 9.137 1.218 -4.767 1.00 95.19 120 ILE A C 1
ATOM 943 O O . ILE A 1 120 ? 9.899 0.701 -5.580 1.00 95.19 120 ILE A O 1
ATOM 947 N N . VAL A 1 121 ? 7.820 1.322 -4.976 1.00 94.62 121 VAL A N 1
ATOM 948 C CA . VAL A 1 121 ? 7.147 0.858 -6.204 1.00 94.62 121 VAL A CA 1
ATOM 949 C C . VAL A 1 121 ? 7.746 1.527 -7.431 1.00 94.62 121 VAL A C 1
ATOM 951 O O . VAL A 1 121 ? 8.047 0.860 -8.418 1.00 94.62 121 VAL A O 1
ATOM 954 N N . PHE A 1 122 ? 7.943 2.846 -7.372 1.00 94.62 122 PHE A N 1
ATOM 955 C CA . PHE A 1 122 ? 8.526 3.581 -8.487 1.00 94.62 122 PHE A CA 1
ATOM 956 C C . PHE A 1 122 ? 9.927 3.100 -8.822 1.00 94.62 122 PHE A C 1
ATOM 958 O O . PHE A 1 122 ? 10.217 2.885 -9.996 1.00 94.62 122 PHE A O 1
ATOM 965 N N . VAL A 1 123 ? 10.778 2.902 -7.814 1.00 94.44 123 VAL A N 1
ATOM 966 C CA . VAL A 1 123 ? 12.119 2.357 -8.037 1.00 94.44 123 VAL A CA 1
ATOM 967 C C . VAL A 1 123 ? 12.017 0.977 -8.671 1.00 94.44 123 VAL A C 1
ATOM 969 O O . VAL A 1 123 ? 12.612 0.777 -9.720 1.00 94.44 123 VAL A O 1
ATOM 972 N N . GLN A 1 124 ? 11.231 0.063 -8.096 1.00 92.75 124 GLN A N 1
ATOM 973 C CA . GLN A 1 124 ? 11.074 -1.303 -8.609 1.00 92.75 124 GLN A CA 1
ATOM 974 C C . GLN A 1 124 ? 10.612 -1.336 -10.068 1.00 92.75 124 G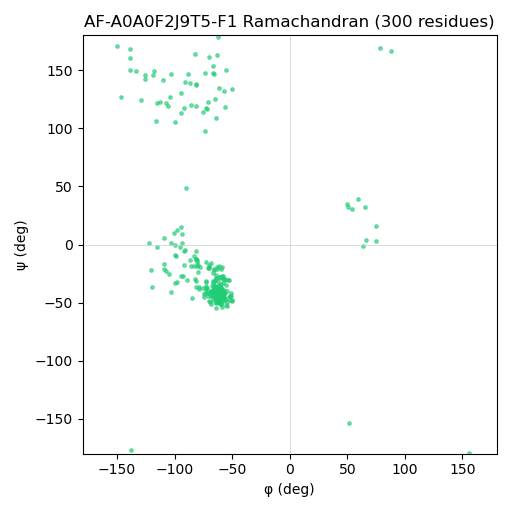LN A C 1
ATOM 976 O O . GLN A 1 124 ? 11.123 -2.129 -10.858 1.00 92.75 124 GLN A O 1
ATOM 981 N N . ASN A 1 125 ? 9.671 -0.466 -10.438 1.00 92.31 125 ASN A N 1
ATOM 982 C CA . ASN A 1 125 ? 9.207 -0.353 -11.815 1.00 92.31 125 ASN A CA 1
ATOM 983 C C . ASN A 1 125 ? 10.299 0.219 -12.721 1.00 92.31 125 ASN A C 1
ATOM 985 O O . ASN A 1 125 ? 10.610 -0.387 -13.739 1.00 92.31 125 ASN A O 1
ATOM 989 N N . ILE A 1 126 ? 10.907 1.351 -12.350 1.00 92.56 126 ILE A N 1
ATOM 990 C CA . ILE A 1 126 ? 11.893 2.051 -13.185 1.00 92.56 126 ILE A CA 1
ATOM 991 C C . ILE A 1 126 ? 13.153 1.211 -13.395 1.00 92.56 126 ILE A C 1
ATOM 993 O O . ILE A 1 126 ? 13.656 1.164 -14.512 1.00 92.56 126 ILE A O 1
ATOM 997 N N . THR A 1 127 ? 13.651 0.521 -12.366 1.00 91.88 127 THR A N 1
ATOM 998 C CA . THR A 1 127 ? 14.883 -0.281 -12.458 1.00 91.88 127 THR A CA 1
ATOM 999 C C . THR A 1 127 ? 14.778 -1.442 -13.443 1.00 91.88 127 THR A C 1
ATOM 1001 O O . THR A 1 127 ? 15.803 -1.955 -13.879 1.00 91.88 127 THR A O 1
ATOM 1004 N N . MET A 1 128 ? 13.555 -1.851 -13.793 1.00 89.19 128 MET A N 1
ATOM 1005 C CA . MET A 1 128 ? 13.283 -2.923 -14.752 1.00 89.19 128 MET A CA 1
ATOM 1006 C C . MET A 1 128 ? 13.063 -2.416 -16.188 1.00 89.19 128 MET A C 1
ATOM 1008 O O . MET A 1 128 ? 12.789 -3.224 -17.074 1.00 89.19 128 MET A O 1
ATOM 1012 N N . LEU A 1 129 ? 13.155 -1.106 -16.442 1.00 90.69 129 LEU A N 1
ATOM 1013 C CA . LEU A 1 129 ? 12.945 -0.516 -17.771 1.00 90.69 129 LEU A CA 1
ATOM 1014 C C . LEU A 1 129 ? 14.240 -0.481 -18.591 1.00 90.69 129 LEU A C 1
ATOM 1016 O O . LEU A 1 129 ? 15.315 -0.218 -18.053 1.00 90.69 129 LEU A O 1
ATOM 1020 N N . ASP A 1 130 ? 14.125 -0.639 -19.913 1.00 89.69 130 ASP A N 1
ATOM 1021 C CA . ASP A 1 130 ? 15.263 -0.704 -20.850 1.00 89.69 130 ASP A CA 1
ATOM 1022 C C . ASP A 1 130 ? 16.201 0.508 -20.753 1.00 89.69 130 ASP A C 1
ATOM 1024 O O . ASP A 1 130 ? 17.413 0.391 -20.922 1.00 89.69 130 ASP A O 1
ATOM 1028 N N . PHE A 1 131 ? 15.647 1.695 -20.487 1.00 89.81 131 PHE A N 1
ATOM 1029 C CA . PHE A 1 131 ? 16.416 2.941 -20.453 1.00 89.81 131 PHE A CA 1
ATOM 1030 C C . PHE A 1 131 ? 17.150 3.170 -19.126 1.00 89.81 131 PHE A C 1
ATOM 1032 O O . PHE A 1 131 ? 17.995 4.067 -19.046 1.00 89.81 131 PHE A O 1
ATOM 1039 N N . TYR A 1 132 ? 16.834 2.408 -18.075 1.00 92.06 132 TYR A N 1
ATOM 1040 C CA . TYR A 1 132 ? 17.362 2.645 -16.733 1.00 92.06 132 TYR A CA 1
ATOM 1041 C C . TYR A 1 132 ? 18.899 2.612 -16.658 1.00 92.06 132 TYR A C 1
ATOM 1043 O O . TYR A 1 132 ? 19.465 3.540 -16.073 1.00 92.06 132 TYR A O 1
ATOM 1051 N N . PRO A 1 133 ? 19.612 1.660 -17.298 1.00 90.75 133 PRO A N 1
ATOM 1052 C CA . PRO A 1 133 ? 21.076 1.674 -17.314 1.00 90.75 133 PRO A CA 1
ATOM 1053 C C . PRO A 1 133 ? 21.656 2.954 -17.934 1.00 90.75 133 PRO A C 1
ATOM 1055 O O . PRO A 1 133 ? 22.633 3.511 -17.432 1.00 90.75 133 PRO A O 1
ATOM 1058 N N . SER A 1 134 ? 21.039 3.461 -19.008 1.00 91.62 134 SER A N 1
ATOM 1059 C CA . SER A 1 134 ? 21.448 4.719 -19.642 1.00 91.62 134 SER A CA 1
ATOM 1060 C C . SER A 1 134 ? 21.161 5.928 -18.751 1.00 91.62 134 SER A C 1
ATOM 1062 O O . SER A 1 134 ? 21.992 6.831 -18.658 1.00 91.62 134 SER A O 1
ATOM 1064 N N . PHE A 1 135 ? 20.017 5.931 -18.064 1.00 91.44 135 PHE A N 1
ATOM 1065 C CA . PHE A 1 135 ? 19.659 6.970 -17.102 1.00 91.44 135 PHE A CA 1
ATOM 1066 C C . PHE A 1 135 ? 20.629 7.011 -15.916 1.00 91.44 135 PHE A C 1
ATOM 1068 O O . PHE A 1 135 ? 21.117 8.086 -15.573 1.00 91.44 135 PHE A O 1
ATOM 1075 N N . LEU A 1 136 ? 20.973 5.859 -15.333 1.00 91.75 136 LEU A N 1
ATOM 1076 C CA . LEU A 1 136 ? 21.914 5.782 -14.215 1.00 91.75 136 LEU A CA 1
ATOM 1077 C C . LEU A 1 136 ? 23.294 6.326 -14.609 1.00 91.75 136 LEU A C 1
ATOM 1079 O O . LEU A 1 136 ? 23.846 7.172 -13.908 1.00 91.75 136 LEU A O 1
ATOM 1083 N N . LYS A 1 137 ? 23.800 5.942 -15.786 1.00 91.44 137 LYS A N 1
ATOM 1084 C CA . LYS A 1 137 ? 25.068 6.458 -16.320 1.00 91.44 137 LYS A CA 1
ATOM 1085 C C . LYS A 1 137 ? 25.043 7.975 -16.546 1.00 91.44 137 LYS A C 1
ATOM 1087 O O . LYS A 1 137 ? 26.034 8.657 -16.291 1.00 91.44 137 LYS A O 1
ATOM 1092 N N . TRP A 1 138 ? 23.920 8.522 -17.011 1.00 91.31 138 TRP A N 1
ATOM 1093 C CA . TRP A 1 138 ? 23.752 9.972 -17.146 1.00 91.31 138 TRP A CA 1
ATOM 1094 C C . TRP A 1 138 ? 23.812 10.685 -15.784 1.00 91.31 138 TRP A C 1
ATOM 1096 O O . TRP A 1 138 ? 24.461 11.729 -15.665 1.00 91.31 138 TRP A O 1
ATOM 1106 N N . VAL A 1 139 ? 23.199 10.109 -14.743 1.00 89.88 139 VAL A N 1
ATOM 1107 C CA . VAL A 1 139 ? 23.259 10.635 -13.368 1.00 89.88 139 VAL A CA 1
ATOM 1108 C C . VAL A 1 139 ? 24.691 10.612 -12.829 1.00 89.88 139 VAL A C 1
ATOM 1110 O O . VAL A 1 139 ? 25.147 11.621 -12.292 1.00 89.88 139 VAL A O 1
ATOM 1113 N N . GLU A 1 140 ? 25.415 9.504 -13.007 1.00 91.81 140 GLU A N 1
ATOM 1114 C CA . GLU A 1 140 ? 26.824 9.364 -12.607 1.00 91.81 140 GLU A CA 1
ATOM 1115 C C . GLU A 1 140 ? 27.691 10.478 -13.203 1.00 91.81 140 GLU A C 1
ATOM 1117 O O . GLU A 1 140 ? 28.425 11.156 -12.482 1.00 91.81 140 GLU A O 1
ATOM 1122 N N . GLN A 1 141 ? 27.559 10.710 -14.512 1.00 90.81 141 GLN A N 1
ATOM 1123 C CA . GLN A 1 141 ? 28.328 11.722 -15.237 1.00 90.81 141 GLN A CA 1
ATOM 1124 C C . GLN A 1 141 ? 27.965 13.148 -14.816 1.00 90.81 141 GLN A C 1
ATOM 1126 O O . GLN A 1 141 ? 28.849 13.986 -14.657 1.00 90.81 141 GLN A O 1
ATOM 1131 N N . THR A 1 142 ? 26.676 13.426 -14.616 1.00 90.94 142 THR A N 1
ATOM 1132 C CA . THR A 1 142 ? 26.189 14.773 -14.286 1.00 90.94 142 THR A CA 1
ATOM 1133 C C . THR A 1 142 ? 26.531 15.171 -12.850 1.00 90.94 142 THR A C 1
ATOM 1135 O O . THR A 1 142 ? 26.862 16.326 -12.591 1.00 90.94 142 THR A O 1
ATOM 1138 N N . LEU A 1 143 ? 26.464 14.224 -11.910 1.00 88.00 143 LEU A N 1
ATOM 1139 C CA . LEU A 1 143 ? 26.760 14.461 -10.494 1.00 88.00 143 LEU A CA 1
ATOM 1140 C C . LEU A 1 143 ? 28.229 14.200 -10.128 1.00 88.00 143 LEU A C 1
ATOM 1142 O O . LEU A 1 143 ? 28.621 14.461 -8.992 1.00 88.00 143 LEU A O 1
ATOM 1146 N N . GLY A 1 144 ? 29.037 13.684 -11.059 1.00 89.50 144 GLY A N 1
ATOM 1147 C CA . GLY A 1 144 ? 30.440 13.346 -10.815 1.00 89.50 144 GLY A CA 1
ATOM 1148 C C . GLY A 1 144 ? 30.622 12.216 -9.797 1.00 89.50 144 GLY A C 1
ATOM 1149 O O . GLY A 1 144 ? 31.590 12.226 -9.038 1.00 89.50 144 GLY A O 1
ATOM 1150 N N . ILE A 1 145 ? 29.686 11.263 -9.741 1.00 90.44 145 ILE A N 1
ATOM 1151 C CA . ILE A 1 145 ? 29.713 10.150 -8.783 1.00 90.44 145 ILE A CA 1
ATOM 1152 C C . ILE A 1 145 ? 30.434 8.957 -9.431 1.00 90.44 145 ILE A C 1
ATOM 1154 O O . ILE A 1 145 ? 29.933 8.420 -10.415 1.00 90.44 145 ILE A O 1
ATOM 1158 N N . PRO A 1 146 ? 31.576 8.496 -8.889 1.00 80.81 146 PRO A N 1
ATOM 1159 C CA . PRO A 1 146 ? 32.371 7.436 -9.514 1.00 80.81 146 PRO A CA 1
ATOM 1160 C C . PRO A 1 146 ? 31.850 6.013 -9.247 1.00 80.81 146 PRO A C 1
ATOM 1162 O O . PRO A 1 146 ? 32.300 5.078 -9.900 1.00 80.81 146 PRO A O 1
ATOM 1165 N N . ASN A 1 147 ? 30.951 5.824 -8.273 1.00 88.38 147 ASN A N 1
ATOM 1166 C CA . ASN A 1 147 ? 30.445 4.510 -7.868 1.00 88.38 147 ASN A CA 1
ATOM 1167 C C . ASN A 1 147 ? 28.937 4.386 -8.152 1.00 88.38 147 ASN A C 1
ATOM 1169 O O . ASN A 1 147 ? 28.137 5.148 -7.600 1.00 88.38 147 ASN A O 1
ATOM 1173 N N . GLN A 1 148 ? 28.562 3.390 -8.960 1.00 86.75 148 GLN A N 1
ATOM 1174 C CA . GLN A 1 148 ? 27.175 3.121 -9.353 1.00 86.75 148 GLN A CA 1
ATOM 1175 C C . GLN A 1 148 ? 26.268 2.835 -8.148 1.00 86.75 148 GLN A C 1
ATOM 1177 O O . GLN A 1 148 ? 25.137 3.316 -8.103 1.00 86.75 148 GLN A O 1
ATOM 1182 N N . ASP A 1 149 ? 26.774 2.134 -7.128 1.00 90.69 149 ASP A N 1
ATOM 1183 C CA . ASP A 1 149 ? 26.011 1.803 -5.918 1.00 90.69 149 ASP A CA 1
ATOM 1184 C C . ASP A 1 149 ? 25.653 3.063 -5.123 1.00 90.69 149 ASP A C 1
ATOM 1186 O O . ASP A 1 149 ? 24.564 3.183 -4.553 1.00 90.69 149 ASP A O 1
ATOM 1190 N N . VAL A 1 150 ? 26.562 4.041 -5.110 1.00 91.62 150 VAL A N 1
ATOM 1191 C CA . VAL A 1 150 ? 26.345 5.334 -4.452 1.00 91.62 150 VAL A CA 1
ATOM 1192 C C . VAL A 1 150 ? 25.322 6.152 -5.235 1.00 91.62 150 VAL A C 1
ATOM 1194 O O . VAL A 1 150 ? 24.397 6.698 -4.631 1.00 91.62 150 VAL A O 1
ATOM 1197 N N . ALA A 1 151 ? 25.439 6.198 -6.566 1.00 90.94 151 ALA A N 1
ATOM 1198 C CA . ALA A 1 151 ? 24.469 6.873 -7.426 1.00 90.94 151 ALA A CA 1
ATOM 1199 C C . ALA A 1 151 ? 23.063 6.271 -7.263 1.00 90.94 151 ALA A C 1
ATOM 1201 O O . ALA A 1 151 ? 22.100 7.007 -7.033 1.00 90.94 151 ALA A O 1
ATOM 1202 N N . PHE A 1 152 ? 22.952 4.940 -7.274 1.00 92.31 152 PHE A N 1
ATOM 1203 C CA . PHE A 1 152 ? 21.701 4.234 -7.016 1.00 92.31 152 PHE A CA 1
ATOM 1204 C C . PHE A 1 152 ? 21.133 4.551 -5.631 1.00 92.31 152 PHE A C 1
ATOM 1206 O O . PHE A 1 152 ? 19.960 4.894 -5.518 1.00 92.31 152 PHE A O 1
ATOM 1213 N N . THR A 1 153 ? 21.955 4.495 -4.580 1.00 93.19 153 THR A N 1
ATOM 1214 C CA . THR A 1 153 ? 21.516 4.778 -3.203 1.00 93.19 153 THR A CA 1
ATOM 1215 C C . THR A 1 153 ? 20.970 6.200 -3.068 1.00 93.19 153 THR A C 1
ATOM 1217 O O . THR A 1 153 ? 19.939 6.417 -2.430 1.00 93.19 153 THR A O 1
ATOM 1220 N N . ILE A 1 154 ? 21.620 7.177 -3.703 1.00 92.50 154 ILE A N 1
ATOM 1221 C CA . ILE A 1 154 ? 21.162 8.569 -3.719 1.00 92.50 154 ILE A CA 1
ATOM 1222 C C . ILE A 1 154 ? 19.816 8.682 -4.444 1.00 92.50 154 ILE A C 1
ATOM 1224 O O . ILE A 1 154 ? 18.872 9.254 -3.894 1.00 92.50 154 ILE A O 1
ATOM 1228 N N . LEU A 1 155 ? 19.694 8.101 -5.643 1.00 92.94 155 LEU A N 1
ATOM 1229 C CA . LEU A 1 155 ? 18.437 8.084 -6.398 1.00 92.94 155 LEU A CA 1
ATOM 1230 C C . LEU A 1 155 ? 17.313 7.391 -5.623 1.00 92.94 155 LEU A C 1
ATOM 1232 O O . LEU A 1 155 ? 16.189 7.885 -5.613 1.00 92.94 155 LEU A O 1
ATOM 1236 N N . PHE A 1 156 ? 17.617 6.297 -4.929 1.00 94.62 156 PHE A N 1
ATOM 1237 C CA . PHE A 1 156 ? 16.679 5.568 -4.085 1.00 94.62 156 PHE A CA 1
ATOM 1238 C C . PHE A 1 156 ? 16.146 6.442 -2.943 1.00 94.62 156 PHE A C 1
ATOM 1240 O O . PHE A 1 156 ? 14.934 6.544 -2.752 1.00 94.62 156 PHE A O 1
ATOM 1247 N N . ILE A 1 157 ? 17.032 7.151 -2.233 1.00 95.94 157 ILE A N 1
ATOM 1248 C CA . ILE A 1 157 ? 16.642 8.091 -1.172 1.00 95.94 157 ILE A CA 1
ATOM 1249 C C . ILE A 1 157 ? 15.754 9.206 -1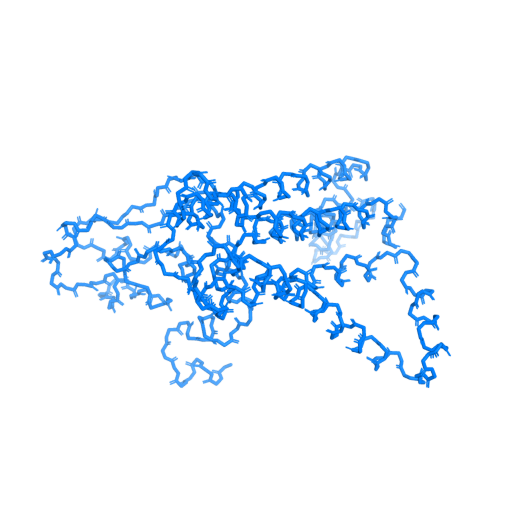.738 1.00 95.94 157 ILE A C 1
ATOM 1251 O O . ILE A 1 157 ? 14.714 9.512 -1.152 1.00 95.94 157 ILE A O 1
ATOM 1255 N N . PHE A 1 158 ? 16.109 9.787 -2.888 1.00 95.31 158 PHE A N 1
ATOM 1256 C CA . PHE A 1 158 ? 15.283 10.810 -3.537 1.00 95.31 158 PHE A CA 1
ATOM 1257 C C . PHE A 1 158 ? 13.922 10.273 -3.991 1.00 95.31 158 PHE A C 1
ATOM 1259 O O . PHE A 1 158 ? 12.908 10.959 -3.828 1.00 95.31 158 PHE A O 1
ATOM 1266 N N . ALA A 1 159 ? 13.873 9.048 -4.513 1.00 95.19 159 ALA A N 1
ATOM 1267 C CA . ALA A 1 159 ? 12.637 8.399 -4.926 1.00 95.19 159 ALA A CA 1
ATOM 1268 C C . ALA A 1 159 ? 11.705 8.124 -3.736 1.00 95.19 159 ALA A C 1
ATOM 1270 O O . ALA A 1 159 ? 10.498 8.293 -3.867 1.00 95.19 159 ALA A O 1
ATOM 1271 N N . MET A 1 160 ? 12.239 7.778 -2.559 1.00 95.56 160 MET A N 1
ATOM 1272 C CA . MET A 1 160 ? 11.449 7.627 -1.326 1.00 95.56 160 MET A CA 1
ATOM 1273 C C . MET A 1 160 ? 11.040 8.973 -0.713 1.00 95.56 160 MET A C 1
ATOM 1275 O O . MET A 1 160 ? 9.933 9.107 -0.191 1.00 95.56 160 MET A O 1
ATOM 1279 N N . ALA A 1 161 ? 11.913 9.981 -0.768 1.00 97.38 161 ALA A N 1
ATOM 1280 C CA . ALA A 1 161 ? 11.655 11.296 -0.186 1.00 97.38 161 ALA A CA 1
ATOM 1281 C C . ALA A 1 161 ? 10.611 12.092 -0.984 1.00 97.38 161 ALA A C 1
ATOM 1283 O O . ALA A 1 161 ? 9.774 12.772 -0.391 1.00 97.38 161 ALA A O 1
ATOM 1284 N N . THR A 1 162 ? 10.625 11.996 -2.317 1.00 96.88 162 THR A N 1
ATOM 1285 C CA . THR A 1 162 ? 9.735 12.766 -3.202 1.00 96.88 162 THR A CA 1
ATOM 1286 C C . THR A 1 162 ? 8.244 12.571 -2.874 1.00 96.88 162 THR A C 1
ATOM 1288 O O . THR A 1 162 ? 7.570 13.576 -2.628 1.00 96.88 162 THR A O 1
ATOM 1291 N N . PRO A 1 163 ? 7.695 11.341 -2.779 1.00 97.06 163 PRO A N 1
ATOM 1292 C CA . PRO A 1 163 ? 6.290 11.137 -2.425 1.00 97.06 163 PRO A CA 1
ATOM 1293 C C . PRO A 1 163 ? 5.927 11.687 -1.045 1.00 97.06 163 PRO A C 1
ATOM 1295 O O . PRO A 1 163 ? 4.866 12.291 -0.870 1.00 97.06 163 PRO A O 1
ATOM 1298 N N . VAL A 1 164 ? 6.834 11.532 -0.076 1.00 96.81 164 VAL A N 1
ATOM 1299 C CA . VAL A 1 164 ? 6.670 12.043 1.289 1.00 96.81 164 VAL A CA 1
ATOM 1300 C C . VAL A 1 164 ? 6.565 13.567 1.277 1.00 96.81 164 VAL A C 1
ATOM 1302 O O . VAL A 1 164 ? 5.626 14.121 1.850 1.00 96.81 164 VAL A O 1
ATOM 1305 N N . LEU A 1 165 ? 7.474 14.251 0.577 1.00 97.06 165 LEU A N 1
ATOM 1306 C CA . LEU A 1 165 ? 7.475 15.710 0.444 1.00 97.06 165 LEU A CA 1
ATOM 1307 C C . LEU A 1 165 ? 6.218 16.223 -0.268 1.00 97.06 165 LEU A C 1
ATOM 1309 O O . LEU A 1 165 ? 5.603 17.183 0.199 1.00 97.06 165 LEU A O 1
ATOM 1313 N N . LEU A 1 166 ? 5.793 15.563 -1.349 1.00 97.44 166 LEU A N 1
ATOM 1314 C CA . LEU A 1 166 ? 4.576 15.923 -2.080 1.00 97.44 166 LEU A CA 1
ATOM 1315 C C . LEU A 1 166 ? 3.324 15.782 -1.209 1.00 97.44 166 LEU A C 1
ATOM 1317 O O . LEU A 1 166 ? 2.484 16.685 -1.191 1.00 97.44 166 LEU A O 1
ATOM 1321 N N . LEU A 1 167 ? 3.205 14.703 -0.429 1.00 95.69 167 LEU A N 1
ATOM 1322 C CA . LEU A 1 167 ? 2.057 14.539 0.462 1.00 95.69 167 LEU A CA 1
ATOM 1323 C C . LEU A 1 167 ? 2.110 15.486 1.671 1.00 95.69 167 LEU A C 1
ATOM 1325 O O . LEU A 1 167 ? 1.066 15.960 2.132 1.00 95.69 167 LEU A O 1
ATOM 1329 N N . PHE A 1 168 ? 3.301 15.819 2.175 1.00 95.50 168 PHE A N 1
ATOM 1330 C CA . PHE A 1 168 ? 3.461 16.874 3.179 1.00 95.50 168 PHE A CA 1
ATOM 1331 C C . PHE A 1 168 ? 3.023 18.236 2.638 1.00 95.50 168 PHE A C 1
ATOM 1333 O O . PHE A 1 168 ? 2.286 18.944 3.326 1.00 95.50 168 PHE A O 1
ATOM 1340 N N . ALA A 1 169 ? 3.397 18.580 1.404 1.00 96.00 169 ALA A N 1
ATOM 1341 C CA . ALA A 1 169 ? 2.953 19.803 0.742 1.00 96.00 169 ALA A CA 1
ATOM 1342 C C . ALA A 1 169 ? 1.424 19.819 0.567 1.00 96.00 169 ALA A C 1
ATOM 1344 O O . ALA A 1 169 ? 0.770 20.788 0.958 1.00 96.00 169 ALA A O 1
ATOM 1345 N N . ALA A 1 170 ? 0.832 18.717 0.092 1.00 95.88 170 ALA A N 1
ATOM 1346 C CA . ALA A 1 170 ? -0.620 18.563 0.000 1.00 95.88 170 ALA A CA 1
ATOM 1347 C C . ALA A 1 170 ? -1.306 18.733 1.366 1.00 95.88 170 ALA A C 1
ATOM 1349 O O . ALA A 1 170 ? -2.322 19.421 1.476 1.00 95.88 170 ALA A O 1
ATOM 1350 N N . THR A 1 171 ? -0.712 18.184 2.427 1.00 94.62 171 THR A N 1
ATOM 1351 C CA . THR A 1 171 ? -1.210 18.330 3.800 1.00 94.62 171 THR A CA 1
ATOM 1352 C C . THR A 1 171 ? -1.114 19.766 4.302 1.00 94.62 171 THR A C 1
ATOM 1354 O O . THR A 1 171 ? -2.056 20.261 4.919 1.00 94.62 171 THR A O 1
ATOM 1357 N N . ALA A 1 172 ? -0.016 20.467 4.020 1.00 93.88 172 ALA A N 1
ATOM 1358 C CA . ALA A 1 172 ? 0.154 21.869 4.392 1.00 93.88 172 ALA A CA 1
ATOM 1359 C C . ALA A 1 172 ? -0.884 22.777 3.710 1.00 93.88 172 ALA A C 1
ATOM 1361 O O . ALA A 1 172 ? -1.403 23.701 4.341 1.00 93.88 172 ALA A O 1
ATOM 1362 N N . VAL A 1 173 ? -1.236 22.486 2.452 1.00 93.81 173 VAL A N 1
ATOM 1363 C CA . VAL A 1 173 ? -2.318 23.173 1.730 1.00 93.81 173 VAL A CA 1
ATOM 1364 C C . VAL A 1 173 ? -3.680 22.816 2.327 1.00 93.81 173 VAL A C 1
ATOM 1366 O O . VAL A 1 173 ? -4.457 23.711 2.656 1.00 93.81 173 VAL A O 1
ATOM 1369 N N . SER A 1 174 ? -3.954 21.525 2.528 1.00 92.00 174 SER A N 1
ATOM 1370 C CA . SER A 1 174 ? -5.230 21.025 3.053 1.00 92.00 174 SER A CA 1
ATOM 1371 C C . SER A 1 174 ? -5.531 21.535 4.469 1.00 92.00 174 SER A C 1
ATOM 1373 O O . SER A 1 174 ? -6.670 21.884 4.783 1.00 92.00 174 SER A O 1
ATOM 1375 N N . LYS A 1 175 ? -4.497 21.698 5.308 1.00 89.31 175 LYS A N 1
ATOM 1376 C CA . LYS A 1 175 ? -4.602 22.228 6.679 1.00 89.31 175 LYS A CA 1
ATOM 1377 C C . LYS A 1 175 ? -5.319 23.579 6.754 1.00 89.31 175 LYS A C 1
ATOM 1379 O O . LYS A 1 175 ? -6.007 23.843 7.741 1.00 89.31 175 LYS A O 1
ATOM 1384 N N . ARG A 1 176 ? -5.217 24.413 5.709 1.00 86.94 176 ARG A N 1
ATOM 1385 C CA . ARG A 1 176 ? -5.912 25.712 5.620 1.00 86.94 176 ARG A CA 1
ATOM 1386 C C . ARG A 1 176 ? -7.439 25.578 5.709 1.00 86.94 176 ARG A C 1
ATOM 1388 O O . ARG A 1 176 ? -8.110 26.548 6.037 1.00 86.94 176 ARG A O 1
ATOM 1395 N N . PHE A 1 177 ? -7.975 24.383 5.459 1.00 85.88 177 PHE A N 1
ATOM 1396 C CA . PHE A 1 177 ? -9.409 24.098 5.439 1.00 85.88 177 PHE A CA 1
ATOM 1397 C C . PHE A 1 177 ? -9.900 23.247 6.625 1.00 85.88 177 PHE A C 1
ATOM 1399 O O . PHE A 1 177 ? -11.109 23.205 6.876 1.00 85.88 177 PHE A O 1
ATOM 1406 N N . THR A 1 178 ? -8.997 22.571 7.348 1.00 81.38 178 THR A N 1
ATOM 1407 C CA . THR A 1 178 ? -9.343 21.540 8.348 1.00 81.38 178 THR A CA 1
ATOM 1408 C C . THR A 1 178 ? -9.136 21.964 9.798 1.00 81.38 178 THR A C 1
ATOM 1410 O O . THR A 1 178 ? -9.751 21.374 10.680 1.00 81.38 178 THR A O 1
ATOM 1413 N N . GLY A 1 179 ? -8.280 22.960 10.068 1.00 80.25 179 GLY A N 1
ATOM 1414 C CA . GLY A 1 179 ? -7.948 23.389 11.436 1.00 80.25 179 GLY A CA 1
ATOM 1415 C C . GLY A 1 179 ? -7.190 22.343 12.271 1.00 80.25 179 GLY A C 1
ATOM 1416 O O . GLY A 1 179 ? -6.913 22.580 13.443 1.00 80.25 179 GLY A O 1
ATOM 1417 N N . GLU A 1 180 ? -6.833 21.194 11.688 1.00 86.88 180 GLU A N 1
ATOM 1418 C CA . GLU A 1 180 ? -6.125 20.113 12.375 1.00 86.88 180 GLU A CA 1
ATOM 1419 C C . GLU A 1 180 ? -4.610 20.336 12.439 1.00 86.88 180 GLU A C 1
ATOM 1421 O O . GLU A 1 180 ? -4.017 21.129 11.701 1.00 86.88 180 GLU A O 1
ATOM 1426 N N . THR A 1 181 ? -3.947 19.583 13.318 1.00 90.25 181 THR A N 1
ATOM 1427 C CA . THR A 1 181 ? -2.486 19.508 13.307 1.00 90.25 181 THR A CA 1
ATOM 1428 C C . THR A 1 181 ? -2.009 18.814 12.031 1.00 90.25 181 THR A C 1
ATOM 1430 O O . THR A 1 181 ? -2.653 17.904 11.506 1.00 90.25 181 THR A O 1
ATOM 1433 N N . LEU A 1 182 ? -0.838 19.223 11.538 1.00 89.94 182 LEU A N 1
ATOM 1434 C CA . LEU A 1 182 ? -0.248 18.656 10.323 1.00 89.94 182 LEU A CA 1
ATOM 1435 C C . LEU A 1 182 ? -0.009 17.145 10.470 1.00 89.94 182 LEU A C 1
ATOM 1437 O O . LEU A 1 182 ? -0.268 16.393 9.537 1.00 89.94 182 LEU A O 1
ATOM 1441 N N . ARG A 1 183 ? 0.389 16.695 11.669 1.00 91.69 183 ARG A N 1
ATOM 1442 C CA . ARG A 1 183 ? 0.577 15.274 11.988 1.00 91.69 183 ARG A CA 1
ATOM 1443 C C . ARG A 1 183 ? -0.715 14.467 11.844 1.00 91.69 183 ARG A C 1
ATOM 1445 O O . ARG A 1 183 ? -0.672 13.402 11.242 1.00 91.69 183 ARG A O 1
ATOM 1452 N N . ASN A 1 184 ? -1.843 14.967 12.352 1.00 91.12 184 ASN A N 1
ATOM 1453 C CA . ASN A 1 184 ? -3.121 14.248 12.294 1.00 91.12 184 ASN A CA 1
ATOM 1454 C C . ASN A 1 184 ? -3.686 14.202 10.870 1.00 91.12 184 ASN A C 1
ATOM 1456 O O . ASN A 1 184 ? -4.139 13.149 10.427 1.00 91.12 184 ASN A O 1
ATOM 1460 N N . ALA A 1 185 ? -3.604 15.316 10.136 1.00 91.31 185 ALA A N 1
ATOM 1461 C CA . ALA A 1 185 ? -4.033 15.364 8.743 1.00 91.31 185 ALA A CA 1
ATOM 1462 C C . ALA A 1 185 ? -3.180 14.431 7.863 1.00 91.31 185 ALA A C 1
ATOM 1464 O O . ALA A 1 185 ? -3.730 13.620 7.119 1.00 91.31 185 ALA A O 1
ATOM 1465 N N . PHE A 1 186 ? -1.850 14.466 8.015 1.00 93.69 186 PHE A N 1
ATOM 1466 C CA . PHE A 1 186 ? -0.937 13.564 7.307 1.00 93.69 186 PHE A CA 1
ATOM 1467 C C . PHE A 1 186 ? -1.216 12.097 7.644 1.00 93.69 186 PHE A C 1
ATOM 1469 O O . PHE A 1 186 ? -1.402 11.284 6.742 1.00 93.69 186 PHE A O 1
ATOM 1476 N N . ALA A 1 187 ? -1.318 11.770 8.938 1.00 93.44 187 ALA A N 1
ATOM 1477 C CA . ALA A 1 187 ? -1.613 10.418 9.404 1.00 93.44 187 ALA A CA 1
ATOM 1478 C C . ALA A 1 187 ? -2.947 9.892 8.873 1.00 93.44 187 ALA A C 1
ATOM 1480 O O . ALA A 1 187 ? -3.126 8.690 8.763 1.00 93.44 187 ALA A O 1
ATOM 1481 N N . ARG A 1 188 ? -3.909 10.763 8.562 1.00 90.81 188 ARG A N 1
ATOM 1482 C CA . ARG A 1 188 ? -5.210 10.346 8.047 1.00 90.81 188 ARG A CA 1
ATOM 1483 C C . ARG A 1 188 ? -5.200 10.138 6.537 1.00 90.81 188 ARG A C 1
ATOM 1485 O O . ARG A 1 188 ? -5.724 9.133 6.066 1.00 90.81 188 ARG A O 1
ATOM 1492 N N . PHE A 1 189 ? -4.626 11.073 5.786 1.00 92.94 189 PHE A N 1
ATOM 1493 C CA . PHE A 1 189 ? -4.636 11.023 4.323 1.00 92.94 189 PHE A CA 1
ATOM 1494 C C . PHE A 1 189 ? -3.536 10.142 3.724 1.00 92.94 189 PHE A C 1
ATOM 1496 O O . PHE A 1 189 ? -3.699 9.702 2.591 1.00 92.94 189 PHE A O 1
ATOM 1503 N N . GLY A 1 190 ? -2.476 9.807 4.466 1.00 93.81 190 GLY A N 1
ATOM 1504 C CA . GLY A 1 190 ? -1.463 8.853 4.002 1.00 93.81 190 GLY A CA 1
ATOM 1505 C C . GLY A 1 190 ? -2.028 7.459 3.715 1.00 93.81 190 GLY A C 1
ATOM 1506 O O . GLY A 1 190 ? -1.579 6.793 2.795 1.00 93.81 190 GLY A O 1
ATOM 1507 N N . TYR A 1 191 ? -3.107 7.046 4.382 1.00 94.62 191 TYR A N 1
ATOM 1508 C CA . TYR A 1 191 ? -3.793 5.789 4.052 1.00 94.62 191 TYR A CA 1
ATOM 1509 C C . TYR A 1 191 ? -4.444 5.788 2.667 1.00 94.62 191 TYR A C 1
ATOM 1511 O O . TYR A 1 191 ? -4.713 4.724 2.113 1.00 94.62 191 TYR A O 1
ATOM 1519 N N . ALA A 1 192 ? -4.721 6.962 2.097 1.00 95.69 192 ALA A N 1
ATOM 1520 C CA . ALA A 1 192 ? -5.404 7.053 0.816 1.00 95.69 192 ALA A CA 1
ATOM 1521 C C . ALA A 1 192 ? -4.537 6.592 -0.363 1.00 95.69 192 ALA A C 1
ATOM 1523 O O . ALA A 1 192 ? -5.099 6.254 -1.401 1.00 95.69 192 ALA A O 1
ATOM 1524 N N . VAL A 1 193 ? -3.205 6.539 -0.225 1.00 96.38 193 VAL A N 1
ATOM 1525 C CA . VAL A 1 193 ? -2.318 6.032 -1.291 1.00 96.38 193 VAL A CA 1
ATOM 1526 C C . VAL A 1 193 ? -2.243 4.501 -1.335 1.00 96.38 193 VAL A C 1
ATOM 1528 O O . VAL A 1 193 ? -1.943 3.941 -2.381 1.00 96.38 193 VAL A O 1
ATOM 1531 N N . ILE A 1 194 ? -2.624 3.812 -0.25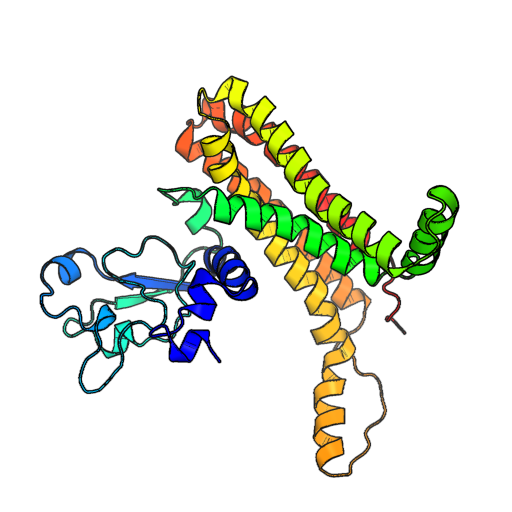3 1.00 96.31 194 ILE A N 1
ATOM 1532 C CA . ILE A 1 194 ? -2.463 2.355 -0.121 1.00 96.31 194 ILE A CA 1
ATOM 1533 C C . ILE A 1 194 ? -3.158 1.548 -1.239 1.00 96.31 194 ILE A C 1
ATOM 1535 O O . ILE A 1 194 ? -2.555 0.587 -1.722 1.00 96.31 194 ILE A O 1
ATOM 1539 N N . PRO A 1 195 ? -4.400 1.864 -1.676 1.00 96.38 195 PRO A N 1
ATOM 1540 C CA . PRO A 1 195 ? -5.018 1.154 -2.798 1.00 96.38 195 PRO A CA 1
ATOM 1541 C C . PRO A 1 195 ? -4.199 1.219 -4.095 1.00 96.38 195 PRO A C 1
ATOM 1543 O O . PRO A 1 195 ? -4.071 0.202 -4.775 1.00 96.38 195 PRO A O 1
ATOM 1546 N N . LEU A 1 196 ? -3.626 2.382 -4.416 1.00 97.06 196 LEU A N 1
ATOM 1547 C CA . LEU A 1 196 ? -2.724 2.567 -5.548 1.00 97.06 196 LEU A CA 1
ATOM 1548 C C . LEU A 1 196 ? -1.437 1.757 -5.365 1.00 97.06 196 LEU A C 1
ATOM 1550 O O . LEU A 1 196 ? -1.065 1.034 -6.280 1.00 97.06 196 LEU A O 1
ATOM 1554 N N . ASP A 1 197 ? -0.800 1.807 -4.194 1.00 96.50 197 ASP A N 1
ATOM 1555 C CA . ASP A 1 197 ? 0.440 1.057 -3.935 1.00 96.50 197 ASP A CA 1
ATOM 1556 C C . ASP A 1 197 ? 0.259 -0.450 -4.089 1.00 96.50 197 ASP A C 1
ATOM 1558 O O . ASP A 1 197 ? 1.090 -1.130 -4.697 1.00 96.50 197 ASP A O 1
ATOM 1562 N N . LEU A 1 198 ? -0.846 -0.972 -3.551 1.00 96.62 198 LEU A N 1
ATOM 1563 C CA . LEU A 1 198 ? -1.209 -2.375 -3.688 1.00 96.62 198 LEU A CA 1
ATOM 1564 C C . LEU A 1 198 ? -1.430 -2.727 -5.160 1.00 96.62 198 LEU A C 1
ATOM 1566 O O . LEU A 1 198 ? -0.877 -3.713 -5.640 1.00 96.62 198 LEU A O 1
ATOM 1570 N N . ALA A 1 199 ? -2.212 -1.924 -5.881 1.00 96.75 199 ALA A N 1
ATOM 1571 C CA . ALA A 1 199 ? -2.517 -2.180 -7.281 1.00 96.75 199 ALA A CA 1
ATOM 1572 C C . ALA A 1 199 ? -1.274 -2.107 -8.177 1.00 96.75 199 ALA A C 1
ATOM 1574 O O . ALA A 1 199 ? -1.100 -2.965 -9.039 1.00 96.75 199 ALA A O 1
ATOM 1575 N N . SER A 1 200 ? -0.386 -1.138 -7.948 1.00 96.25 200 SER A N 1
ATOM 1576 C CA . SER A 1 200 ? 0.863 -0.993 -8.696 1.00 96.25 200 SER A CA 1
ATOM 1577 C C . SER A 1 200 ? 1.845 -2.129 -8.399 1.00 96.25 200 SER A C 1
ATOM 1579 O O . SER A 1 200 ? 2.428 -2.675 -9.333 1.00 96.25 200 SER A O 1
ATOM 1581 N N . HIS A 1 201 ? 1.980 -2.572 -7.141 1.00 95.75 201 HIS A N 1
ATOM 1582 C CA . HIS A 1 201 ? 2.756 -3.781 -6.830 1.00 95.75 201 HIS A CA 1
ATOM 1583 C C . HIS A 1 201 ? 2.156 -5.033 -7.464 1.00 95.75 201 HIS A C 1
ATOM 1585 O O . HIS A 1 201 ? 2.896 -5.876 -7.968 1.00 95.75 201 HIS A O 1
ATOM 1591 N N . MET A 1 202 ? 0.829 -5.179 -7.434 1.00 95.56 202 MET A N 1
ATOM 1592 C CA . MET A 1 202 ? 0.156 -6.294 -8.096 1.00 95.56 202 MET A CA 1
ATOM 1593 C C . MET A 1 202 ? 0.420 -6.261 -9.599 1.00 95.56 202 MET A C 1
ATOM 1595 O O . MET A 1 202 ? 0.781 -7.290 -10.150 1.00 95.56 202 MET A O 1
ATOM 1599 N N . ALA A 1 203 ? 0.318 -5.096 -10.245 1.00 95.38 203 ALA A N 1
ATOM 1600 C CA . ALA A 1 203 ? 0.620 -4.926 -11.662 1.00 95.38 203 ALA A CA 1
ATOM 1601 C C . ALA A 1 203 ? 2.081 -5.283 -11.984 1.00 95.38 203 ALA A C 1
ATOM 1603 O O . ALA A 1 203 ? 2.332 -6.019 -12.936 1.00 95.38 203 ALA A O 1
ATOM 1604 N N . HIS A 1 204 ? 3.041 -4.846 -11.165 1.00 93.62 204 HIS A N 1
ATOM 1605 C CA . HIS A 1 204 ? 4.449 -5.221 -11.317 1.00 93.62 204 HIS A CA 1
ATOM 1606 C C . HIS A 1 204 ? 4.646 -6.742 -11.250 1.00 93.62 204 HIS A C 1
ATOM 1608 O O . HIS A 1 204 ? 5.187 -7.353 -12.167 1.00 93.62 204 HIS A O 1
ATOM 1614 N N . ASN A 1 205 ? 4.150 -7.374 -10.183 1.00 93.75 205 ASN A N 1
ATOM 1615 C CA . ASN A 1 205 ? 4.327 -8.811 -9.961 1.00 93.75 205 ASN A CA 1
ATOM 1616 C C . ASN A 1 205 ? 3.502 -9.676 -10.922 1.00 93.75 205 ASN A C 1
ATOM 1618 O O . ASN A 1 205 ? 3.832 -10.842 -11.128 1.00 93.75 205 ASN A O 1
ATOM 1622 N N . LEU A 1 206 ? 2.449 -9.121 -11.526 1.00 93.38 206 LEU A N 1
ATOM 1623 C CA . LEU A 1 206 ? 1.646 -9.814 -12.525 1.00 93.38 206 LEU A CA 1
ATOM 1624 C C . LEU A 1 206 ? 2.484 -10.204 -13.746 1.00 93.38 206 LEU A C 1
ATOM 1626 O O . LEU A 1 206 ? 2.256 -11.274 -14.306 1.00 93.38 206 LEU A O 1
ATOM 1630 N N . PHE A 1 207 ? 3.463 -9.376 -14.128 1.00 89.88 207 PHE A N 1
ATOM 1631 C CA . PHE A 1 207 ? 4.384 -9.712 -15.209 1.00 89.88 207 PHE A CA 1
ATOM 1632 C C . PHE A 1 207 ? 5.229 -10.932 -14.853 1.00 89.88 207 PHE A C 1
ATOM 1634 O O . PHE A 1 207 ? 5.145 -11.928 -15.558 1.00 89.88 207 PHE A O 1
ATOM 1641 N N . HIS A 1 208 ? 5.933 -10.920 -13.719 1.00 89.69 208 HIS A N 1
ATOM 1642 C CA . HIS A 1 208 ? 6.737 -12.071 -13.276 1.00 89.69 208 HIS A CA 1
ATOM 1643 C C . HIS A 1 208 ? 5.891 -13.346 -13.148 1.00 89.69 208 HIS A C 1
ATOM 1645 O O . HIS A 1 208 ? 6.299 -14.429 -13.553 1.00 89.69 208 HIS A O 1
ATOM 1651 N N . LEU A 1 209 ? 4.655 -13.227 -12.657 1.00 92.81 209 LEU A N 1
ATOM 1652 C CA . LEU A 1 209 ? 3.756 -14.372 -12.528 1.00 92.81 209 LEU A CA 1
ATOM 1653 C C . LEU A 1 209 ? 3.319 -14.953 -13.884 1.00 92.81 209 LEU A C 1
ATOM 1655 O O . LEU A 1 209 ? 3.253 -16.172 -14.035 1.00 92.81 209 LEU A O 1
ATOM 1659 N N . LEU A 1 210 ? 2.960 -14.104 -14.850 1.00 93.81 210 LEU A N 1
ATOM 1660 C CA . LEU A 1 210 ? 2.319 -14.536 -16.096 1.00 93.81 210 LEU A CA 1
ATOM 1661 C C . LEU A 1 210 ? 3.285 -14.675 -17.273 1.00 93.81 210 LEU A C 1
ATOM 1663 O O . LEU A 1 210 ? 3.071 -15.548 -18.111 1.00 93.81 210 LEU A O 1
ATOM 1667 N N . ALA A 1 211 ? 4.334 -13.861 -17.337 1.00 90.25 211 ALA A N 1
ATOM 1668 C CA . ALA A 1 211 ? 5.373 -13.931 -18.360 1.00 90.25 211 ALA A CA 1
ATOM 1669 C C . ALA A 1 211 ? 6.430 -14.994 -18.033 1.00 90.25 211 ALA A C 1
ATOM 1671 O O . ALA A 1 211 ? 6.979 -15.600 -18.946 1.00 90.25 211 ALA A O 1
ATOM 1672 N N . GLU A 1 212 ? 6.678 -15.276 -16.751 1.00 89.69 212 GLU A N 1
ATOM 1673 C CA . GLU A 1 212 ? 7.735 -16.209 -16.336 1.00 89.69 212 GLU A CA 1
ATOM 1674 C C . GLU A 1 212 ? 7.191 -17.463 -15.643 1.00 89.69 212 GLU A C 1
ATOM 1676 O O . GLU A 1 212 ? 7.955 -18.360 -15.298 1.00 89.69 212 GLU A O 1
ATOM 1681 N N . GLY A 1 213 ? 5.879 -17.586 -15.445 1.00 89.94 213 GLY A N 1
ATOM 1682 C CA . GLY A 1 213 ? 5.307 -18.590 -14.549 1.00 89.94 213 GLY A CA 1
ATOM 1683 C C . GLY A 1 213 ? 5.570 -20.062 -14.906 1.00 89.94 213 GLY A C 1
ATOM 1684 O O . GLY A 1 213 ? 5.663 -20.893 -14.000 1.00 89.94 213 GLY A O 1
ATOM 1685 N N . LYS A 1 214 ? 5.767 -20.419 -16.185 1.00 92.62 214 LYS A N 1
ATOM 1686 C CA . LYS A 1 214 ? 6.152 -21.797 -16.562 1.00 92.62 214 LYS A CA 1
ATOM 1687 C C . LYS A 1 214 ? 7.582 -22.142 -16.143 1.00 92.62 214 LYS A C 1
ATOM 1689 O O . LYS A 1 214 ? 7.880 -23.324 -15.998 1.00 92.62 214 LYS A O 1
ATOM 1694 N N . SER A 1 215 ? 8.442 -21.151 -15.886 1.00 91.62 215 SER A N 1
ATOM 1695 C CA . SER A 1 215 ? 9.806 -21.388 -15.389 1.00 91.62 215 SER A CA 1
ATOM 1696 C C . SER A 1 215 ? 9.811 -22.166 -14.071 1.00 91.62 215 SER A C 1
ATOM 1698 O O . SER A 1 215 ? 10.681 -23.010 -13.866 1.00 91.62 215 SER A O 1
ATOM 1700 N N . ILE A 1 216 ? 8.798 -21.964 -13.217 1.00 91.81 216 ILE A N 1
ATOM 1701 C CA . ILE A 1 216 ? 8.616 -22.712 -11.966 1.00 91.81 216 ILE A CA 1
ATOM 1702 C C . ILE A 1 216 ? 8.448 -24.202 -12.273 1.00 91.81 216 ILE A C 1
ATOM 1704 O O . ILE A 1 216 ? 9.093 -25.043 -11.650 1.00 91.81 216 ILE A O 1
ATOM 1708 N N . TYR A 1 217 ? 7.607 -24.526 -13.257 1.00 92.12 217 TYR A N 1
ATOM 1709 C CA . TYR A 1 217 ? 7.372 -25.903 -13.675 1.00 92.12 217 TYR A CA 1
ATOM 1710 C C . TYR A 1 217 ? 8.607 -26.512 -14.346 1.00 92.12 217 TYR A C 1
ATOM 1712 O O . TYR A 1 217 ? 8.995 -27.619 -13.988 1.00 92.12 217 TYR A O 1
ATOM 1720 N N . TYR A 1 218 ? 9.276 -25.789 -15.249 1.00 93.69 218 TYR A N 1
ATOM 1721 C CA . TYR A 1 218 ? 10.497 -26.279 -15.905 1.00 93.69 218 TYR A CA 1
ATOM 1722 C C . TYR A 1 218 ? 11.613 -26.551 -14.891 1.00 93.69 218 TYR A C 1
ATOM 1724 O O . TYR A 1 218 ? 12.216 -27.621 -14.904 1.00 93.69 218 TYR A O 1
ATOM 1732 N N . THR A 1 219 ? 11.823 -25.636 -13.941 1.00 92.56 219 THR A N 1
ATOM 1733 C CA . THR A 1 219 ? 12.805 -25.804 -12.857 1.00 92.56 219 THR A CA 1
ATOM 1734 C C . THR A 1 219 ? 12.443 -26.986 -11.956 1.00 92.56 219 THR A C 1
ATOM 1736 O O . THR A 1 219 ? 13.316 -27.755 -11.558 1.00 92.56 219 THR A O 1
ATOM 1739 N N . PHE A 1 220 ? 11.152 -27.173 -11.659 1.00 94.38 220 PHE A N 1
ATOM 1740 C CA . PHE A 1 220 ? 10.671 -28.321 -10.892 1.00 94.38 220 PHE A CA 1
ATOM 1741 C C . PHE A 1 220 ? 10.919 -29.649 -11.621 1.00 94.38 220 PHE A C 1
ATOM 1743 O O . PHE A 1 220 ? 11.368 -30.607 -10.999 1.00 94.38 220 PHE A O 1
ATOM 1750 N N . MET A 1 221 ? 10.685 -29.706 -12.934 1.00 95.88 221 MET A N 1
ATOM 1751 C CA . MET A 1 221 ? 10.976 -30.887 -13.755 1.00 95.88 221 MET A CA 1
ATOM 1752 C C . MET A 1 221 ? 12.480 -31.175 -13.851 1.00 95.88 221 MET A C 1
ATOM 1754 O O . MET A 1 221 ? 12.881 -32.341 -13.845 1.00 95.88 221 MET A O 1
ATOM 1758 N N . GLY A 1 222 ? 13.316 -30.134 -13.804 1.00 94.44 222 GLY A N 1
ATOM 1759 C CA . GLY A 1 222 ? 14.769 -30.258 -13.696 1.00 94.44 222 GLY A CA 1
ATOM 1760 C C . GLY A 1 222 ? 15.232 -31.039 -12.458 1.00 94.44 222 GLY A C 1
ATOM 1761 O O . GLY A 1 222 ? 16.224 -31.760 -12.536 1.00 94.44 222 GLY A O 1
ATOM 1762 N N . LEU A 1 223 ? 14.481 -31.013 -11.345 1.00 94.81 223 LEU A N 1
ATOM 1763 C CA . LEU A 1 223 ? 14.773 -31.850 -10.165 1.00 94.81 223 LEU A CA 1
ATOM 1764 C C . LEU A 1 223 ? 14.673 -33.356 -10.458 1.00 94.81 223 LEU A C 1
ATOM 1766 O O . LEU A 1 223 ? 15.257 -34.162 -9.737 1.00 94.81 223 LEU A O 1
ATOM 1770 N N . PHE A 1 224 ? 13.949 -33.733 -11.512 1.00 96.44 224 PHE A N 1
ATOM 1771 C CA . PHE A 1 224 ? 13.807 -35.108 -11.993 1.00 96.44 224 PHE A CA 1
ATOM 1772 C C . PHE A 1 224 ? 14.697 -35.405 -13.210 1.00 96.44 224 PHE A C 1
ATOM 1774 O O . PHE A 1 224 ? 14.547 -36.455 -13.831 1.00 96.44 224 PHE A O 1
ATOM 1781 N N . GLY A 1 225 ? 15.615 -34.497 -13.561 1.00 95.00 225 GLY A N 1
ATOM 1782 C CA . GLY A 1 225 ? 16.516 -34.640 -14.708 1.00 95.00 225 GLY A CA 1
ATOM 1783 C C . GLY A 1 225 ? 15.848 -34.414 -16.067 1.00 95.00 225 GLY A C 1
ATOM 1784 O O . GLY A 1 225 ? 16.402 -34.816 -17.085 1.00 95.00 225 GLY A O 1
ATOM 1785 N N . ILE A 1 226 ? 14.657 -33.806 -16.096 1.00 94.69 226 ILE A N 1
ATOM 1786 C CA . ILE A 1 226 ? 13.946 -33.480 -17.336 1.00 94.69 226 ILE A CA 1
ATOM 1787 C C . ILE A 1 226 ? 14.186 -32.004 -17.649 1.00 94.69 226 ILE A C 1
ATOM 1789 O O . ILE A 1 226 ? 13.606 -31.125 -17.011 1.00 94.69 226 ILE A O 1
ATOM 1793 N N . GLU A 1 227 ? 15.030 -31.741 -18.642 1.00 91.50 227 GLU A N 1
ATOM 1794 C CA . GLU A 1 227 ? 15.256 -30.392 -19.158 1.00 91.50 227 GLU A CA 1
ATOM 1795 C C . GLU A 1 227 ? 14.138 -30.020 -20.135 1.00 91.50 227 GLU A C 1
ATOM 1797 O O . GLU A 1 227 ? 13.904 -30.693 -21.140 1.00 91.50 227 GLU A O 1
ATOM 1802 N N . MET A 1 228 ? 13.400 -28.963 -19.800 1.00 87.81 228 MET A N 1
ATOM 1803 C CA . MET A 1 228 ? 12.319 -28.433 -20.623 1.00 87.81 228 MET A CA 1
ATOM 1804 C C . MET A 1 228 ? 12.718 -27.062 -21.153 1.00 87.81 228 MET A C 1
ATOM 1806 O O . MET A 1 228 ? 12.968 -26.146 -20.372 1.00 87.81 228 MET A O 1
ATOM 1810 N N . GLU A 1 229 ? 12.722 -26.913 -22.475 1.00 86.75 229 GLU A N 1
ATOM 1811 C CA . GLU A 1 229 ? 12.962 -25.638 -23.148 1.00 86.75 229 GLU A CA 1
ATOM 1812 C C . GLU A 1 229 ? 11.680 -25.129 -23.811 1.00 86.75 229 GLU A C 1
ATOM 1814 O O . GLU A 1 229 ? 10.887 -25.893 -24.366 1.00 86.75 229 GLU A O 1
ATOM 1819 N N . GLY A 1 230 ? 11.464 -23.816 -23.756 1.00 87.25 230 GLY A N 1
ATOM 1820 C CA . GLY A 1 230 ? 10.345 -23.163 -24.425 1.00 87.25 230 GLY A CA 1
ATOM 1821 C C . GLY A 1 230 ? 9.948 -21.840 -23.774 1.00 87.25 230 GLY A C 1
ATOM 1822 O O . GLY A 1 230 ? 10.536 -21.438 -22.768 1.00 87.25 230 GLY A O 1
ATOM 1823 N N . PRO A 1 231 ? 8.919 -21.160 -24.314 1.00 89.69 231 PRO A N 1
ATOM 1824 C CA . PRO A 1 231 ? 8.403 -19.929 -23.732 1.00 89.69 231 PRO A CA 1
ATOM 1825 C C . PRO A 1 231 ? 7.965 -20.151 -22.284 1.00 89.69 231 PRO A C 1
ATOM 1827 O O . PRO A 1 231 ? 7.229 -21.100 -21.984 1.00 89.69 231 PRO A O 1
ATOM 1830 N N . THR A 1 232 ? 8.397 -19.263 -21.395 1.00 90.12 232 THR A N 1
ATOM 1831 C CA . THR A 1 232 ? 8.065 -19.293 -19.964 1.00 90.12 232 THR A CA 1
ATOM 1832 C C . THR A 1 232 ? 6.706 -18.655 -19.656 1.00 90.12 232 THR A C 1
ATOM 1834 O O . THR A 1 232 ? 6.175 -18.827 -18.557 1.00 90.12 232 THR A O 1
ATOM 1837 N N . SER A 1 233 ? 6.101 -17.982 -20.637 1.00 91.38 233 SER A N 1
ATOM 1838 C CA . SER A 1 233 ? 4.860 -17.232 -20.475 1.00 91.38 233 SER A CA 1
ATOM 1839 C C . SER A 1 233 ? 3.614 -18.115 -20.528 1.00 91.38 233 SER A C 1
ATOM 1841 O O . SER A 1 233 ? 3.487 -19.033 -21.347 1.00 91.38 233 SER A O 1
ATOM 1843 N N . PHE A 1 234 ? 2.663 -17.839 -19.636 1.00 91.19 234 PHE A N 1
ATOM 1844 C CA . PHE A 1 234 ? 1.318 -18.411 -19.662 1.00 91.19 234 PHE A CA 1
ATOM 1845 C C . PHE A 1 234 ? 0.422 -17.719 -20.689 1.00 91.19 234 PHE A C 1
ATOM 1847 O O . PHE A 1 234 ? -0.400 -18.382 -21.318 1.00 91.19 234 PHE A O 1
ATOM 1854 N N . ILE A 1 235 ? 0.580 -16.406 -20.855 1.00 93.06 235 ILE A N 1
ATOM 1855 C CA . ILE A 1 235 ? -0.208 -15.568 -21.766 1.00 93.06 235 ILE A CA 1
ATOM 1856 C C . ILE A 1 235 ? 0.696 -14.558 -22.484 1.00 93.06 235 ILE A C 1
ATOM 1858 O O . ILE A 1 235 ? 1.853 -14.389 -22.113 1.00 93.06 235 ILE A O 1
ATOM 1862 N N . SER A 1 236 ? 0.174 -13.893 -23.516 1.00 91.06 236 SER A N 1
ATOM 1863 C CA . SER A 1 236 ? 0.935 -12.919 -24.305 1.00 91.06 236 SER A CA 1
ATOM 1864 C C . SER A 1 236 ? 1.168 -11.594 -23.569 1.00 91.06 236 SER A C 1
ATOM 1866 O O . SER A 1 236 ? 0.292 -11.116 -22.842 1.00 91.06 236 SER A O 1
ATOM 1868 N N . ASP A 1 237 ? 2.306 -10.955 -23.841 1.00 88.88 237 ASP A N 1
ATOM 1869 C CA . ASP A 1 237 ? 2.702 -9.665 -23.260 1.00 88.88 237 ASP A CA 1
ATOM 1870 C C . ASP A 1 237 ? 1.641 -8.557 -23.383 1.00 88.88 237 ASP A C 1
ATOM 1872 O O . ASP A 1 237 ? 1.353 -7.927 -22.363 1.00 88.88 237 ASP A O 1
ATOM 1876 N N . PRO A 1 238 ? 0.965 -8.348 -24.537 1.00 91.56 238 PRO A N 1
ATOM 1877 C CA . PRO A 1 238 ? -0.083 -7.328 -24.639 1.00 91.56 238 PRO A CA 1
ATOM 1878 C C . PRO A 1 238 ? -1.266 -7.586 -23.699 1.00 91.56 238 PRO A C 1
ATOM 1880 O O . PRO A 1 238 ? -1.898 -6.656 -23.202 1.00 91.56 238 PRO A O 1
ATOM 1883 N N . THR A 1 239 ? -1.574 -8.857 -23.421 1.00 93.25 239 THR A N 1
ATOM 1884 C CA . THR A 1 239 ? -2.640 -9.208 -22.474 1.00 93.25 239 THR A CA 1
ATOM 1885 C C . THR A 1 239 ? -2.225 -8.846 -21.051 1.00 93.25 239 THR A C 1
ATOM 1887 O O . THR A 1 239 ? -3.022 -8.277 -20.304 1.00 93.25 239 THR A O 1
ATOM 1890 N N . ILE A 1 240 ? -0.967 -9.124 -20.686 1.00 92.69 240 ILE A N 1
ATOM 1891 C CA . ILE A 1 240 ? -0.404 -8.750 -19.382 1.00 92.69 240 ILE A CA 1
ATOM 1892 C C . ILE A 1 240 ? -0.432 -7.227 -19.218 1.00 92.69 240 ILE A C 1
ATOM 1894 O O . ILE A 1 240 ? -0.904 -6.746 -18.192 1.00 92.69 240 ILE A O 1
ATOM 1898 N N . GLU A 1 241 ? -0.016 -6.467 -20.233 1.00 91.75 241 GLU A N 1
ATOM 1899 C CA . GLU A 1 241 ? -0.065 -4.997 -20.224 1.00 91.75 241 GLU A CA 1
ATOM 1900 C C . GLU A 1 241 ? -1.472 -4.453 -19.974 1.00 91.75 241 GLU A C 1
ATOM 1902 O O . GLU A 1 241 ? -1.662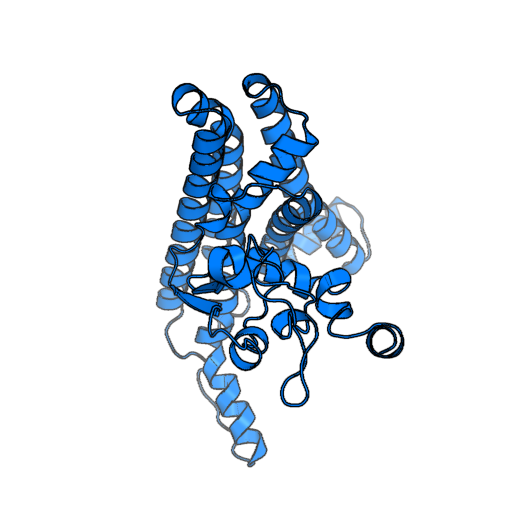 -3.603 -19.106 1.00 91.75 241 GLU A O 1
ATOM 1907 N N . ILE A 1 242 ? -2.481 -4.972 -20.681 1.00 94.62 242 ILE A N 1
ATOM 1908 C CA . ILE A 1 242 ? -3.878 -4.561 -20.486 1.00 94.62 242 ILE A CA 1
ATOM 1909 C C . ILE A 1 242 ? -4.314 -4.814 -19.037 1.00 94.62 242 ILE A C 1
ATOM 1911 O O . ILE A 1 242 ? -4.965 -3.962 -18.426 1.00 94.62 242 ILE A O 1
ATOM 1915 N N . MET A 1 243 ? -3.933 -5.956 -18.457 1.00 95.62 243 MET A N 1
ATOM 1916 C CA . MET A 1 243 ? -4.223 -6.262 -17.055 1.00 95.62 243 MET A CA 1
ATOM 1917 C C . MET A 1 243 ? -3.480 -5.321 -16.094 1.00 95.62 243 MET A C 1
ATOM 1919 O O . MET A 1 243 ? -4.066 -4.881 -15.104 1.00 95.62 243 MET A O 1
ATOM 1923 N N . GLN A 1 244 ? -2.224 -4.970 -16.383 1.00 95.44 244 GLN A N 1
ATOM 1924 C CA . GLN A 1 244 ? -1.441 -4.005 -15.603 1.00 95.44 244 GLN A CA 1
ATOM 1925 C C . GLN A 1 244 ? -2.088 -2.615 -15.625 1.00 95.44 244 GLN A C 1
ATOM 1927 O O . GLN A 1 244 ? -2.293 -2.017 -14.566 1.00 95.44 244 GLN A O 1
ATOM 1932 N N . TYR A 1 245 ? -2.492 -2.128 -16.801 1.00 95.31 245 TYR A N 1
ATOM 1933 C CA . TYR A 1 245 ? -3.209 -0.860 -16.947 1.00 95.31 245 TYR A CA 1
ATOM 1934 C C . TYR A 1 245 ? -4.529 -0.866 -16.190 1.00 95.31 245 TYR A C 1
ATOM 1936 O O . TYR A 1 245 ? -4.819 0.080 -15.455 1.00 95.31 245 TYR A O 1
ATOM 1944 N N . PHE A 1 246 ? -5.309 -1.940 -16.316 1.00 96.81 246 PHE A N 1
ATOM 1945 C CA . PHE A 1 246 ? -6.556 -2.086 -15.578 1.00 96.81 246 PHE A CA 1
ATOM 1946 C C . PHE A 1 246 ? -6.330 -1.999 -14.064 1.00 96.81 246 PHE A C 1
ATOM 1948 O O . PHE A 1 246 ? -7.038 -1.253 -13.386 1.00 96.81 246 PHE A O 1
ATOM 1955 N N . LEU A 1 247 ? -5.321 -2.701 -13.535 1.00 96.75 247 LEU A N 1
ATOM 1956 C CA . LEU A 1 247 ? -4.984 -2.668 -12.112 1.00 96.75 247 LEU A CA 1
ATOM 1957 C C . LEU A 1 247 ? -4.588 -1.263 -11.653 1.00 96.75 247 LEU A C 1
ATOM 1959 O O . LEU A 1 247 ? -5.159 -0.771 -10.683 1.00 96.75 247 LEU A O 1
ATOM 1963 N N . VAL A 1 248 ? -3.673 -0.585 -12.351 1.00 96.81 248 VAL A N 1
ATOM 1964 C CA . VAL A 1 248 ? -3.220 0.765 -11.966 1.00 96.81 248 VAL A CA 1
ATOM 1965 C C . VAL A 1 248 ? -4.361 1.780 -12.037 1.00 96.81 248 VAL A C 1
ATOM 1967 O O . VAL A 1 248 ? -4.505 2.601 -11.129 1.00 96.81 248 VAL A O 1
ATOM 1970 N N . ILE A 1 249 ? -5.216 1.713 -13.063 1.00 97.50 249 ILE A N 1
ATOM 1971 C CA . ILE A 1 249 ? -6.400 2.577 -13.173 1.00 97.50 249 ILE A CA 1
ATOM 1972 C C . ILE A 1 249 ? -7.362 2.300 -12.014 1.00 97.50 249 ILE A C 1
ATOM 1974 O O . ILE A 1 249 ? -7.771 3.234 -11.322 1.00 97.50 249 ILE A O 1
ATOM 1978 N N . ALA A 1 250 ? -7.688 1.032 -11.749 1.00 96.88 250 ALA A N 1
ATOM 1979 C CA . ALA A 1 250 ? -8.578 0.649 -10.655 1.00 96.88 250 ALA A CA 1
ATOM 1980 C C . ALA A 1 250 ? -8.019 1.070 -9.284 1.00 96.88 250 ALA A C 1
ATOM 1982 O O . ALA A 1 250 ? -8.756 1.615 -8.461 1.00 96.88 250 ALA A O 1
ATOM 1983 N N . GLY A 1 251 ? -6.717 0.888 -9.058 1.00 96.94 251 GLY A N 1
ATOM 1984 C CA . GLY A 1 251 ? -6.012 1.327 -7.854 1.00 96.94 251 GLY A CA 1
ATOM 1985 C C . GLY A 1 251 ? -6.024 2.840 -7.685 1.00 96.94 251 GLY A C 1
ATOM 1986 O O . GLY A 1 251 ? -6.353 3.334 -6.608 1.00 96.94 251 GLY A O 1
ATOM 1987 N N . THR A 1 252 ? -5.763 3.585 -8.762 1.00 97.81 252 THR A N 1
ATOM 1988 C CA . THR A 1 252 ? -5.820 5.054 -8.769 1.00 97.81 252 THR A CA 1
ATOM 1989 C C . THR A 1 252 ? -7.224 5.537 -8.417 1.00 97.81 252 THR A C 1
ATOM 1991 O O . THR A 1 252 ? -7.387 6.345 -7.503 1.00 97.81 252 THR A O 1
ATOM 1994 N N . LEU A 1 253 ? -8.261 5.002 -9.070 1.00 97.31 253 LEU A N 1
ATOM 1995 C CA . LEU A 1 253 ? -9.658 5.332 -8.770 1.00 97.31 253 LEU A CA 1
ATOM 1996 C C . LEU A 1 253 ? -10.029 4.968 -7.325 1.00 97.31 253 LEU A C 1
ATOM 1998 O O . LEU A 1 253 ? -10.674 5.763 -6.640 1.00 97.31 253 LEU A O 1
ATOM 2002 N N . GLY A 1 254 ? -9.577 3.811 -6.835 1.00 95.94 254 GLY A N 1
ATOM 2003 C CA . GLY A 1 254 ? -9.764 3.375 -5.451 1.00 95.94 254 GLY A CA 1
ATOM 2004 C C . GLY A 1 254 ? -9.099 4.308 -4.435 1.00 95.94 254 GLY A C 1
ATOM 2005 O O . GLY A 1 254 ? -9.704 4.647 -3.414 1.00 95.94 254 GLY A O 1
ATOM 2006 N N . SER A 1 255 ? -7.893 4.791 -4.724 1.00 97.00 255 SER A N 1
ATOM 2007 C CA . SER A 1 255 ? -7.174 5.765 -3.898 1.00 97.00 255 SER A CA 1
ATOM 2008 C C . SER A 1 255 ? -7.836 7.142 -3.900 1.00 97.00 255 SER A C 1
ATOM 2010 O O . SER A 1 255 ? -8.046 7.722 -2.832 1.00 97.00 255 SER A O 1
ATOM 2012 N N . LEU A 1 256 ? -8.254 7.644 -5.068 1.00 97.06 256 LEU A N 1
ATOM 2013 C CA . LEU A 1 256 ? -9.007 8.899 -5.188 1.00 97.06 256 LEU A CA 1
ATOM 2014 C C . LEU A 1 256 ? -10.326 8.825 -4.406 1.00 97.06 256 LEU A C 1
ATOM 2016 O O . LEU A 1 256 ? -10.658 9.721 -3.624 1.00 97.06 256 LEU A O 1
ATOM 2020 N N . TYR A 1 257 ? -11.051 7.716 -4.560 1.00 95.94 257 TYR A N 1
ATOM 2021 C CA . TYR A 1 257 ? -12.276 7.454 -3.818 1.00 95.94 257 TYR A CA 1
ATOM 2022 C C . TYR A 1 257 ? -12.027 7.413 -2.308 1.00 95.94 257 TYR A C 1
ATOM 2024 O O . TYR A 1 257 ? -12.762 8.036 -1.539 1.00 95.94 257 TYR A O 1
ATOM 2032 N N . THR A 1 258 ? -10.962 6.736 -1.877 1.00 95.25 258 THR A N 1
ATOM 2033 C CA . THR A 1 258 ? -10.576 6.636 -0.466 1.00 95.25 258 THR A CA 1
ATOM 2034 C C . THR A 1 258 ? -10.257 8.009 0.124 1.00 95.25 258 THR A C 1
ATOM 2036 O O . THR A 1 258 ? -10.801 8.352 1.176 1.00 95.25 258 THR A O 1
ATOM 2039 N N . ALA A 1 259 ? -9.472 8.842 -0.567 1.00 95.81 259 ALA A N 1
ATOM 2040 C CA . ALA A 1 259 ? -9.168 10.209 -0.140 1.00 95.81 259 ALA A CA 1
ATOM 2041 C C . ALA A 1 259 ? -10.444 11.050 0.039 1.00 95.81 259 ALA A C 1
ATOM 2043 O O . ALA A 1 259 ? -10.633 11.698 1.074 1.00 95.81 259 ALA A O 1
ATOM 2044 N N . TYR A 1 260 ? -11.362 10.992 -0.930 1.00 95.88 260 TYR A N 1
ATOM 2045 C CA . TYR A 1 260 ? -12.642 11.695 -0.845 1.00 95.88 260 TYR A CA 1
ATOM 2046 C C . TYR A 1 260 ? -13.507 11.187 0.320 1.00 95.88 260 TYR A C 1
ATOM 2048 O O . TYR A 1 260 ? -14.065 11.983 1.079 1.00 95.88 260 TYR A O 1
ATOM 2056 N N . ARG A 1 261 ? -13.607 9.864 0.512 1.00 94.56 261 ARG A N 1
ATOM 2057 C CA . ARG A 1 261 ? -14.393 9.251 1.597 1.00 94.56 261 ARG A CA 1
ATOM 2058 C C . ARG A 1 261 ? -13.840 9.593 2.978 1.00 94.56 261 ARG A C 1
ATOM 2060 O O . ARG A 1 261 ? -14.629 9.875 3.882 1.00 94.56 261 ARG A O 1
ATOM 2067 N N . ILE A 1 262 ? -12.516 9.616 3.128 1.00 93.62 262 ILE A N 1
ATOM 2068 C CA . ILE A 1 262 ? -11.836 10.065 4.346 1.00 93.62 262 ILE A CA 1
ATOM 2069 C C . ILE A 1 262 ? -12.200 11.525 4.641 1.00 93.62 262 ILE A C 1
ATOM 2071 O O . ILE A 1 262 ? -12.623 11.832 5.758 1.00 93.62 262 ILE A O 1
ATOM 2075 N N . ALA A 1 263 ? -12.113 12.416 3.649 1.00 94.19 263 ALA A N 1
ATOM 2076 C CA . ALA A 1 263 ? -12.455 13.824 3.833 1.00 94.19 263 ALA A CA 1
ATOM 2077 C C . ALA A 1 263 ? -13.940 14.019 4.180 1.00 94.19 263 ALA A C 1
ATOM 2079 O O . ALA A 1 263 ? -14.264 14.716 5.141 1.00 94.19 263 ALA A O 1
ATOM 2080 N N . LYS A 1 264 ? -14.843 13.344 3.457 1.00 94.31 264 LYS A N 1
ATOM 2081 C CA . LYS A 1 264 ? -16.295 13.405 3.679 1.00 94.31 264 LYS A CA 1
ATOM 2082 C C . LYS A 1 264 ? -16.686 12.990 5.095 1.00 94.31 264 LYS A C 1
ATOM 2084 O O . LYS A 1 264 ? -17.532 13.642 5.698 1.00 94.31 264 LYS A O 1
ATOM 2089 N N . LYS A 1 265 ? -16.078 11.926 5.629 1.00 92.00 265 LYS A N 1
ATOM 2090 C CA . LYS A 1 265 ? -16.371 11.445 6.985 1.00 92.00 265 LYS A CA 1
ATOM 2091 C C . LYS A 1 265 ? -15.913 12.421 8.069 1.00 92.00 265 LYS A C 1
ATOM 2093 O O . LYS A 1 265 ? -16.620 12.584 9.054 1.00 92.00 265 LYS A O 1
ATOM 2098 N N . ASN A 1 266 ? -14.742 13.033 7.904 1.00 90.62 266 ASN A N 1
ATOM 2099 C CA . ASN A 1 266 ? -14.116 13.817 8.972 1.00 90.62 266 ASN A CA 1
ATOM 2100 C C . ASN A 1 266 ? -14.469 15.312 8.927 1.00 90.62 266 ASN A C 1
ATOM 2102 O O . ASN A 1 266 ? -14.469 15.958 9.968 1.00 90.62 266 ASN A O 1
ATOM 2106 N N . TYR A 1 267 ? -14.790 15.860 7.751 1.00 91.06 267 TYR A N 1
ATOM 2107 C CA . TYR A 1 267 ? -15.025 17.302 7.564 1.00 91.06 267 TYR A CA 1
ATOM 2108 C C . TYR A 1 267 ? -16.408 17.640 6.996 1.00 91.06 267 TYR A C 1
ATOM 2110 O O . TYR A 1 267 ? -16.715 18.812 6.774 1.00 91.06 267 TYR A O 1
ATOM 2118 N N . GLY A 1 268 ? -17.247 16.629 6.761 1.00 91.12 268 GLY A N 1
ATOM 2119 C CA . GLY A 1 268 ? -18.569 16.790 6.166 1.00 91.12 268 GLY A CA 1
ATOM 2120 C C . GLY A 1 268 ? -18.538 16.979 4.648 1.00 91.12 268 GLY A C 1
ATOM 2121 O O . GLY A 1 268 ? -17.494 17.166 4.024 1.00 91.12 268 GLY A O 1
ATOM 2122 N N . VAL A 1 269 ? -19.721 16.912 4.031 1.00 91.88 269 VAL A N 1
ATOM 2123 C CA . VAL A 1 269 ? -19.877 16.903 2.564 1.00 91.88 269 VAL A CA 1
ATOM 2124 C C . VAL A 1 269 ? -19.431 18.218 1.922 1.00 91.88 269 VAL A C 1
ATOM 2126 O O . VAL A 1 269 ? -18.803 18.190 0.868 1.00 91.88 269 VAL A O 1
ATOM 2129 N N . SER A 1 270 ? -19.701 19.353 2.571 1.00 90.50 270 SER A N 1
ATOM 2130 C CA . SER A 1 270 ? -19.412 20.688 2.031 1.00 90.50 270 SER A CA 1
ATOM 2131 C C . SER A 1 270 ? -17.917 20.964 1.863 1.00 90.50 270 SER A C 1
ATOM 2133 O O . SER A 1 270 ? -17.518 21.597 0.892 1.00 90.50 270 SER A O 1
ATOM 2135 N N . LYS A 1 271 ? -17.080 20.465 2.782 1.00 91.06 271 LYS A N 1
ATOM 2136 C CA . LYS A 1 271 ? -15.621 20.665 2.759 1.00 91.06 271 LYS A CA 1
ATOM 2137 C C . LYS A 1 271 ? -14.849 19.489 2.164 1.00 91.06 271 LYS A C 1
ATOM 2139 O O . LYS A 1 271 ? -13.654 19.625 1.913 1.00 91.06 271 LYS A O 1
ATOM 2144 N N . ALA A 1 272 ? -15.505 18.350 1.922 1.00 93.00 272 ALA A N 1
ATOM 2145 C CA . ALA A 1 272 ? -14.855 17.113 1.490 1.00 93.00 272 ALA A CA 1
ATOM 2146 C C . ALA A 1 272 ? -13.949 17.317 0.269 1.00 93.00 272 ALA A C 1
ATOM 2148 O O . ALA A 1 272 ? -12.796 16.884 0.278 1.00 93.00 272 ALA A O 1
ATOM 2149 N N . LEU A 1 273 ? -14.452 18.002 -0.762 1.00 93.50 273 LEU A N 1
ATOM 2150 C CA . LEU A 1 273 ? -13.708 18.211 -2.001 1.00 93.50 273 LEU A CA 1
ATOM 2151 C C . LEU A 1 273 ? -12.531 19.172 -1.792 1.00 93.50 273 LEU A C 1
ATOM 2153 O O . LEU A 1 273 ? -11.411 18.825 -2.136 1.00 93.50 273 LEU A O 1
ATOM 2157 N N . SER A 1 274 ? -12.745 20.328 -1.158 1.00 92.94 274 SER A N 1
ATOM 2158 C CA . SER A 1 274 ? -11.682 21.315 -0.909 1.00 92.94 274 SER A CA 1
ATOM 2159 C C . SER A 1 274 ? -10.539 20.755 -0.059 1.00 92.94 274 SER A C 1
ATOM 2161 O O . SER A 1 274 ? -9.375 21.041 -0.320 1.00 92.94 274 SER A O 1
ATOM 2163 N N . VAL A 1 275 ? -10.865 19.925 0.936 1.00 94.12 275 VAL A N 1
ATOM 2164 C CA . VAL A 1 275 ? -9.876 19.284 1.810 1.00 94.12 275 VAL A CA 1
ATOM 2165 C C . VAL A 1 275 ? -9.122 18.168 1.086 1.00 94.12 275 VAL A C 1
ATOM 2167 O O . VAL A 1 275 ? -7.909 18.043 1.261 1.00 94.12 275 VAL A O 1
ATOM 2170 N N . SER A 1 276 ? -9.821 17.347 0.295 1.00 95.69 276 SER A N 1
ATOM 2171 C CA . SER A 1 276 ? -9.201 16.219 -0.411 1.00 95.69 276 SER A CA 1
ATOM 2172 C C . SER A 1 276 ? -8.456 16.632 -1.680 1.00 95.69 276 SER A C 1
ATOM 2174 O O . SER A 1 276 ? -7.526 15.931 -2.059 1.00 95.69 276 SER A O 1
ATOM 2176 N N . MET A 1 277 ? -8.795 17.766 -2.304 1.00 95.94 277 MET A N 1
ATOM 2177 C CA . MET A 1 277 ? -8.262 18.181 -3.609 1.00 95.94 277 MET A CA 1
ATOM 2178 C C . MET A 1 277 ? -6.728 18.119 -3.713 1.00 95.94 277 MET A C 1
ATOM 2180 O O . MET A 1 277 ? -6.245 17.507 -4.665 1.00 95.94 277 MET A O 1
ATOM 2184 N N . PRO A 1 278 ? -5.934 18.649 -2.757 1.00 96.25 278 PRO A N 1
ATOM 2185 C CA . PRO A 1 278 ? -4.475 18.553 -2.844 1.00 96.25 278 PRO A CA 1
ATOM 2186 C C . PRO A 1 278 ? -3.978 17.101 -2.882 1.00 96.25 278 PRO A C 1
ATOM 2188 O O . PRO A 1 278 ? -3.045 16.781 -3.612 1.00 96.25 278 PRO A O 1
ATOM 2191 N N . TYR A 1 279 ? -4.628 16.208 -2.134 1.00 96.69 279 TYR A N 1
ATOM 2192 C CA . TYR A 1 279 ? -4.304 14.783 -2.122 1.00 96.69 279 TYR A CA 1
ATOM 2193 C C . TYR A 1 279 ? -4.746 14.081 -3.404 1.00 96.69 279 TYR A C 1
ATOM 2195 O O . TYR A 1 279 ? -4.015 13.233 -3.902 1.00 96.69 279 TYR A O 1
ATOM 2203 N N . LEU A 1 280 ? -5.906 14.445 -3.963 1.00 97.62 280 LEU A N 1
ATOM 2204 C CA . LEU A 1 280 ? -6.384 13.898 -5.236 1.00 97.62 280 LEU A CA 1
ATOM 2205 C C . LEU A 1 280 ? -5.403 14.204 -6.371 1.00 97.62 280 LEU A C 1
ATOM 2207 O O . LEU A 1 280 ? -5.104 13.317 -7.161 1.00 97.62 280 LEU A O 1
ATOM 2211 N N . VAL A 1 281 ? -4.857 15.423 -6.414 1.00 97.88 281 VAL A N 1
ATOM 2212 C CA . VAL A 1 281 ? -3.840 15.813 -7.404 1.00 97.88 281 VAL A CA 1
ATOM 2213 C C . VAL A 1 281 ? -2.568 14.979 -7.248 1.00 97.88 281 VAL A C 1
ATOM 2215 O O . VAL A 1 281 ? -2.059 14.460 -8.237 1.00 97.88 281 VAL A O 1
ATOM 2218 N N . VAL A 1 282 ? -2.075 14.801 -6.018 1.00 97.81 282 VAL A N 1
ATOM 2219 C CA . VAL A 1 282 ? -0.873 13.991 -5.752 1.00 97.81 282 VAL A CA 1
ATOM 2220 C C . VAL A 1 282 ? -1.096 12.514 -6.099 1.00 97.81 282 VAL A C 1
ATOM 2222 O O . VAL A 1 282 ? -0.258 11.910 -6.762 1.00 97.81 282 VAL A O 1
ATOM 2225 N N . ILE A 1 283 ? -2.237 11.937 -5.715 1.00 98.00 283 ILE A N 1
ATOM 2226 C CA . ILE A 1 283 ? -2.602 10.552 -6.053 1.00 98.00 283 ILE A CA 1
ATOM 2227 C C . ILE A 1 283 ? -2.717 10.380 -7.567 1.00 98.00 283 ILE A C 1
ATOM 2229 O O . ILE A 1 283 ? -2.221 9.396 -8.107 1.00 98.00 283 ILE A O 1
ATOM 2233 N N . LEU A 1 284 ? -3.347 11.331 -8.261 1.00 98.12 284 LEU A N 1
ATOM 2234 C CA . LEU A 1 284 ? -3.478 11.288 -9.712 1.00 98.12 284 LEU A CA 1
ATOM 2235 C C . LEU A 1 284 ? -2.109 11.373 -10.393 1.00 98.12 284 LEU A C 1
ATOM 2237 O O . LEU A 1 284 ? -1.854 10.614 -11.321 1.00 98.12 284 LEU A O 1
ATOM 2241 N N . LEU A 1 285 ? -1.212 12.233 -9.902 1.00 97.81 285 LEU A N 1
ATOM 2242 C CA . LEU A 1 285 ? 0.170 12.300 -10.374 1.00 97.81 285 LEU A CA 1
ATOM 2243 C C . LEU A 1 285 ? 0.875 10.947 -10.206 1.00 97.81 285 LEU A C 1
ATOM 2245 O O . LEU A 1 285 ? 1.462 10.451 -11.162 1.00 97.81 285 LEU A O 1
ATOM 2249 N N . PHE A 1 286 ? 0.786 10.318 -9.031 1.00 97.25 286 PHE A N 1
ATOM 2250 C CA . PHE A 1 286 ? 1.385 8.998 -8.810 1.00 97.25 286 PHE A CA 1
ATOM 2251 C C . PHE A 1 286 ? 0.765 7.913 -9.694 1.00 97.25 286 PHE A C 1
ATOM 2253 O O . PHE A 1 286 ? 1.492 7.060 -10.202 1.00 97.25 286 PHE A O 1
ATOM 2260 N N . GLY A 1 287 ? -0.551 7.952 -9.904 1.00 97.06 287 GLY A N 1
ATOM 2261 C CA . GLY A 1 287 ? -1.259 7.040 -10.799 1.00 97.06 287 GLY A CA 1
ATOM 2262 C C . GLY A 1 287 ? -0.803 7.189 -12.250 1.00 97.06 287 GLY A C 1
ATOM 2263 O O . GLY A 1 287 ? -0.471 6.194 -12.886 1.00 97.06 287 GLY A O 1
ATOM 2264 N N . ILE A 1 288 ? -0.703 8.425 -12.750 1.00 96.81 288 ILE A N 1
ATOM 2265 C CA . ILE A 1 288 ? -0.212 8.726 -14.104 1.00 96.81 288 ILE A CA 1
ATOM 2266 C C . ILE A 1 288 ? 1.239 8.276 -14.260 1.00 96.81 288 ILE A C 1
ATOM 2268 O O . ILE A 1 288 ? 1.558 7.587 -15.222 1.00 96.81 288 ILE A O 1
ATOM 2272 N N . LEU A 1 289 ? 2.119 8.624 -13.318 1.00 95.25 289 LEU A N 1
ATOM 2273 C CA . LEU A 1 289 ? 3.523 8.221 -13.385 1.00 95.25 289 LEU A CA 1
ATOM 2274 C C . LEU A 1 289 ? 3.662 6.692 -13.384 1.00 95.25 289 LEU A C 1
ATOM 2276 O O . LEU A 1 289 ? 4.405 6.161 -14.203 1.00 95.25 289 LEU A O 1
ATOM 2280 N N . ASN A 1 290 ? 2.917 5.973 -12.533 1.00 93.81 290 ASN A N 1
ATOM 2281 C CA . ASN A 1 290 ? 2.908 4.505 -12.549 1.00 93.81 290 ASN A CA 1
ATOM 2282 C C . ASN A 1 290 ? 2.399 3.971 -13.887 1.00 93.81 290 ASN A C 1
ATOM 2284 O O . ASN A 1 290 ? 3.035 3.110 -14.485 1.00 93.81 290 ASN A O 1
ATOM 2288 N N . PHE A 1 291 ? 1.290 4.508 -14.393 1.00 94.19 291 PHE A N 1
ATOM 2289 C CA . PHE A 1 291 ? 0.746 4.115 -15.687 1.00 94.19 291 PHE A CA 1
ATOM 2290 C C . PHE A 1 291 ? 1.794 4.257 -16.799 1.00 94.19 291 PHE A C 1
ATOM 2292 O O . PHE A 1 291 ? 2.009 3.317 -17.558 1.00 94.19 291 PHE A O 1
ATOM 2299 N N . LEU A 1 292 ? 2.512 5.385 -16.835 1.00 92.62 292 LEU A N 1
ATOM 2300 C CA . LEU A 1 292 ? 3.581 5.635 -17.802 1.00 92.62 292 LEU A CA 1
ATOM 2301 C C . LEU A 1 292 ? 4.729 4.629 -17.682 1.00 92.62 292 LEU A C 1
ATOM 2303 O O . LEU A 1 292 ? 5.245 4.200 -18.711 1.00 92.62 292 LEU A O 1
ATOM 2307 N N . THR A 1 293 ? 5.101 4.187 -16.474 1.00 90.25 293 THR A N 1
ATOM 2308 C CA . THR A 1 293 ? 6.145 3.152 -16.338 1.00 90.25 293 THR A CA 1
ATOM 2309 C C . THR A 1 293 ? 5.771 1.849 -17.046 1.00 90.25 293 THR A C 1
ATOM 2311 O O . THR A 1 293 ? 6.636 1.234 -17.652 1.00 90.25 293 THR A O 1
ATOM 2314 N N . PHE A 1 294 ? 4.485 1.483 -17.080 1.00 87.38 294 PHE A N 1
ATOM 2315 C CA . PHE A 1 294 ? 3.999 0.298 -17.799 1.00 87.38 294 PHE A CA 1
ATOM 2316 C C . PHE A 1 294 ? 3.806 0.519 -19.310 1.00 87.38 294 PHE A C 1
ATOM 2318 O O . PHE A 1 294 ? 3.469 -0.419 -20.027 1.00 87.38 294 PHE A O 1
ATOM 2325 N N . THR A 1 295 ? 3.977 1.745 -19.817 1.00 86.25 295 THR A N 1
ATOM 2326 C CA . THR A 1 295 ? 4.007 2.016 -21.272 1.00 86.25 295 THR A CA 1
ATOM 2327 C C . THR A 1 295 ? 5.394 1.833 -21.875 1.00 86.25 295 THR A C 1
ATOM 2329 O O . THR A 1 295 ? 5.533 1.688 -23.087 1.00 86.25 295 THR A O 1
ATOM 2332 N N . VAL A 1 296 ? 6.425 1.840 -21.031 1.00 83.44 296 VAL A N 1
ATOM 2333 C CA . VAL A 1 296 ? 7.809 1.635 -21.441 1.00 83.44 296 VAL A CA 1
ATOM 2334 C C . VAL A 1 296 ? 8.127 0.145 -21.364 1.00 83.44 296 VAL A C 1
ATOM 2336 O O . VAL A 1 296 ? 7.700 -0.546 -20.438 1.00 83.44 296 VAL A O 1
ATOM 2339 N N . ARG A 1 297 ? 8.876 -0.360 -22.348 1.00 75.38 297 ARG A N 1
ATOM 2340 C CA . ARG A 1 297 ? 9.287 -1.765 -22.389 1.00 75.38 297 ARG A CA 1
ATOM 2341 C C . ARG A 1 297 ? 10.143 -2.100 -21.160 1.00 75.38 297 ARG A C 1
ATOM 2343 O O . ARG A 1 297 ? 11.018 -1.327 -20.767 1.00 75.38 297 ARG A O 1
ATOM 2350 N N . MET A 1 298 ? 9.835 -3.241 -20.545 1.00 75.25 298 MET A N 1
ATOM 2351 C CA . MET A 1 298 ? 10.675 -3.844 -19.513 1.00 75.25 298 MET A CA 1
ATOM 2352 C C . MET A 1 298 ? 11.816 -4.620 -20.173 1.00 75.25 298 MET A C 1
ATOM 2354 O O . MET A 1 298 ? 11.559 -5.398 -21.095 1.00 75.25 298 MET A O 1
ATOM 2358 N N . GLY A 1 299 ? 13.029 -4.494 -19.625 1.00 62.94 299 GLY A N 1
ATOM 2359 C CA . GLY A 1 299 ? 14.272 -5.040 -20.200 1.00 62.94 299 GLY A CA 1
ATOM 2360 C C . GLY A 1 299 ? 14.289 -6.548 -20.348 1.00 62.94 299 GLY A C 1
ATOM 2361 O O . GLY A 1 299 ? 15.077 -7.085 -21.118 1.00 62.94 299 GLY A O 1
ATOM 2362 N N . MET A 1 300 ? 13.399 -7.229 -19.629 1.00 58.47 300 MET A N 1
ATOM 2363 C CA . MET A 1 300 ? 13.278 -8.683 -19.613 1.00 58.47 300 MET A CA 1
ATOM 2364 C C . MET A 1 300 ? 12.216 -9.221 -20.582 1.00 58.47 300 MET A C 1
ATOM 2366 O O . MET A 1 300 ? 12.057 -10.433 -20.690 1.00 58.47 300 MET A O 1
ATOM 2370 N N . ARG A 1 301 ? 11.480 -8.357 -21.298 1.00 54.56 301 ARG A N 1
ATOM 2371 C CA . ARG A 1 301 ? 10.581 -8.798 -22.375 1.00 54.56 301 ARG A CA 1
ATOM 2372 C C . ARG A 1 301 ? 11.414 -9.198 -23.581 1.00 54.56 301 ARG A C 1
ATOM 2374 O O . ARG A 1 301 ? 11.836 -8.321 -24.339 1.00 54.56 301 ARG A O 1
ATOM 2381 N N . MET A 1 302 ? 11.661 -10.499 -23.722 1.00 45.19 302 MET A N 1
ATOM 2382 C CA . MET A 1 302 ? 12.269 -11.094 -24.916 1.00 45.19 302 MET A CA 1
ATOM 2383 C C . MET A 1 302 ? 11.374 -10.862 -26.135 1.00 45.19 302 MET A C 1
ATOM 2385 O O . MET A 1 302 ? 10.223 -11.344 -26.113 1.00 45.19 302 MET A O 1
#

Solvent-accessible surface area (backbone atoms only — not comparable to full-atom values): 16101 Å² total; per-residue (Å²): 110,70,58,67,75,77,39,73,68,42,46,48,46,69,76,69,37,65,69,34,53,52,48,17,60,52,38,35,43,39,46,61,45,80,49,39,44,54,73,66,44,74,72,55,82,82,52,26,26,45,70,26,55,100,88,36,62,24,30,52,57,75,51,45,58,74,78,58,88,71,40,42,66,61,82,79,80,52,37,36,47,79,35,37,93,77,70,42,50,45,81,40,81,47,67,57,45,48,49,68,53,67,56,88,76,64,50,49,70,60,12,52,49,41,31,34,44,47,16,51,50,50,49,62,54,48,71,43,27,62,59,34,68,61,51,52,54,50,49,25,66,74,71,68,46,93,45,70,72,58,49,49,50,53,51,50,51,50,40,28,44,48,47,44,52,53,50,49,51,24,34,63,60,24,36,81,75,65,81,56,58,69,64,59,51,40,12,52,53,25,55,22,50,39,44,28,45,51,22,44,49,49,32,58,50,46,44,58,53,35,48,40,43,45,46,60,55,34,57,55,37,41,77,76,74,43,86,66,85,75,83,29,42,79,58,58,68,71,60,52,46,54,52,29,50,50,32,33,51,52,11,30,52,46,14,44,50,36,33,39,43,38,25,30,73,78,60,36,75,90,42,9,60,72,44,21,45,46,50,42,54,50,49,49,50,55,36,51,54,53,50,52,56,70,73,49,64,45,63,80,71,126

pLDDT: mean 92.15, std 5.83, range [45.19, 98.12]

Radius of gyration: 22.44 Å; Cα contacts (8 Å, |Δi|>4): 422; chains: 1; bounding box: 54×61×56 Å